Protein AF-A0A1I4ZUF9-F1 (afdb_monomer_lite)

InterPro domains:
  IPR001387 Cro/C1-type, helix-turn-helix domain [PF01381] (24-62)
  IPR001387 Cro/C1-type, helix-turn-helix domain [PS50943] (24-64)
  IPR001387 Cro/C1-type, helix-turn-helix domain [cd00093] (8-62)
  IPR010982 Lambda repressor-like, DNA-binding domain superfamily [G3DSA:1.10.260.40] (1-65)
  IPR010982 Lambda repressor-like, DNA-binding domain superfamily [SSF47413] (8-63)

Secondary structure (DSSP, 8-state):
-PPPPP-B-HHHHHHHTT--HHHHHHHHT--HHHHHHHHTTSS---HHHHHHHHHHHT--GGGGBSSSSS-----HHHHHHHHHHHHHHHHHHHHH----STTHHHHHHHHHHHHHHHHHHHHHHHHHHHTT--TTS-TTT---HHHHHHH-EESSSSEEETTEEES-TTSTT-EESTTS-HHHHIIIIITTSGGGTT-BTTSSB---HHHHHHHHT--GGGGG--TT-SSPPP---HHHHHHHHHHHHHHHHHH-

Radius of gyration: 23.4 Å; chains: 1; bounding box: 65×54×51 Å

pLDDT: mean 87.19, std 13.1, range [34.38, 98.5]

Structure (mmCIF, N/CA/C/O backbone):
data_AF-A0A1I4ZUF9-F1
#
_entry.id   AF-A0A1I4ZUF9-F1
#
loop_
_atom_site.group_PDB
_atom_site.id
_atom_site.type_symbol
_atom_site.label_atom_id
_atom_site.label_alt_id
_atom_site.label_comp_id
_atom_site.label_asym_id
_atom_site.label_entity_id
_atom_site.label_seq_id
_atom_site.pdbx_PDB_ins_code
_atom_site.Cartn_x
_atom_site.Cartn_y
_atom_site.Cartn_z
_atom_site.occupancy
_atom_site.B_iso_or_equiv
_atom_site.auth_seq_id
_atom_site.auth_comp_id
_atom_site.auth_asym_id
_atom_site.auth_atom_id
_atom_site.pdbx_PDB_model_num
ATOM 1 N N . MET A 1 1 ? 12.084 -32.489 6.393 1.00 35.25 1 MET A N 1
ATOM 2 C CA . MET A 1 1 ? 13.257 -31.661 6.741 1.00 35.25 1 MET A CA 1
ATOM 3 C C . MET A 1 1 ? 13.380 -30.609 5.662 1.00 35.25 1 MET A C 1
ATOM 5 O O . MET A 1 1 ? 13.444 -30.982 4.497 1.00 35.25 1 MET A O 1
ATOM 9 N N . GLU A 1 2 ? 13.295 -29.331 6.021 1.00 34.38 2 GLU A N 1
ATOM 10 C CA . GLU A 1 2 ? 13.527 -28.242 5.069 1.00 34.38 2 GLU A CA 1
ATOM 11 C C . GLU A 1 2 ? 14.983 -28.296 4.590 1.00 34.38 2 GLU A C 1
ATOM 13 O O . GLU A 1 2 ? 15.893 -28.516 5.392 1.00 34.38 2 GLU A O 1
ATOM 18 N N . ALA A 1 3 ? 15.210 -28.142 3.285 1.00 39.31 3 ALA A N 1
ATOM 19 C CA . ALA A 1 3 ? 16.558 -28.009 2.746 1.00 39.31 3 ALA A CA 1
ATOM 20 C C . ALA A 1 3 ? 17.236 -26.772 3.371 1.00 39.31 3 ALA A C 1
ATOM 22 O O . ALA A 1 3 ? 16.558 -25.757 3.562 1.00 39.31 3 ALA A O 1
ATOM 23 N N . PRO A 1 4 ? 18.544 -26.816 3.692 1.00 50.53 4 PRO A N 1
ATOM 24 C CA . PRO A 1 4 ? 19.242 -25.657 4.232 1.00 50.53 4 PRO A CA 1
ATOM 25 C C . PRO A 1 4 ? 19.076 -24.475 3.272 1.00 50.53 4 PRO A C 1
ATOM 27 O O . PRO A 1 4 ? 19.467 -24.544 2.105 1.00 50.53 4 PRO A O 1
ATOM 30 N N . LYS A 1 5 ? 18.450 -23.395 3.755 1.00 59.25 5 LYS A N 1
ATOM 31 C CA . LYS A 1 5 ? 18.304 -22.153 2.992 1.00 59.25 5 LYS A CA 1
ATOM 32 C C . LYS A 1 5 ? 19.697 -21.619 2.691 1.00 59.25 5 LYS A C 1
ATOM 34 O O . LYS A 1 5 ? 20.440 -21.274 3.605 1.00 59.25 5 LYS A O 1
ATOM 39 N N . ASN A 1 6 ? 20.047 -21.538 1.411 1.00 68.25 6 ASN A N 1
ATOM 40 C CA . ASN A 1 6 ? 21.251 -20.834 0.999 1.00 68.25 6 ASN A CA 1
ATOM 41 C C . ASN A 1 6 ? 21.114 -19.356 1.403 1.00 68.25 6 ASN A C 1
ATOM 43 O O . ASN A 1 6 ? 20.170 -18.688 0.986 1.00 68.25 6 ASN A O 1
ATOM 47 N N . LEU A 1 7 ? 22.031 -18.854 2.233 1.00 69.19 7 LEU A N 1
ATOM 48 C CA . LEU A 1 7 ? 21.973 -17.501 2.797 1.00 69.19 7 LEU A CA 1
ATOM 49 C C . LEU A 1 7 ? 22.750 -16.479 1.964 1.00 69.19 7 LEU A C 1
ATOM 51 O O . LEU A 1 7 ? 22.329 -15.328 1.895 1.00 69.19 7 LEU A O 1
ATOM 55 N N . ASN A 1 8 ? 23.834 -16.881 1.296 1.00 76.12 8 ASN A N 1
ATOM 56 C CA . ASN A 1 8 ? 24.693 -16.032 0.472 1.00 76.12 8 ASN A CA 1
ATOM 57 C C . ASN A 1 8 ? 24.987 -16.649 -0.914 1.00 76.12 8 ASN A C 1
ATOM 59 O O . ASN A 1 8 ? 25.113 -17.867 -1.050 1.00 76.12 8 ASN A O 1
ATOM 63 N N . ARG A 1 9 ? 25.138 -15.802 -1.940 1.00 82.94 9 ARG A N 1
ATOM 64 C CA . ARG A 1 9 ? 25.541 -16.133 -3.321 1.00 82.94 9 ARG A CA 1
ATOM 65 C C . ARG A 1 9 ? 27.017 -15.838 -3.602 1.00 82.94 9 ARG A C 1
ATOM 67 O O . ARG A 1 9 ? 27.366 -15.563 -4.747 1.00 82.94 9 ARG A O 1
ATOM 74 N N . LEU A 1 10 ? 27.901 -15.916 -2.602 1.00 89.38 10 LEU A N 1
ATOM 75 C CA . LEU A 1 10 ? 29.321 -15.566 -2.762 1.00 89.38 10 LEU A CA 1
ATOM 76 C C . LEU A 1 10 ? 29.981 -16.293 -3.946 1.00 89.38 10 LEU A C 1
ATOM 78 O O . LEU A 1 10 ? 30.745 -15.692 -4.694 1.00 89.38 10 LEU A O 1
ATOM 82 N N . LYS A 1 11 ? 29.630 -17.565 -4.165 1.00 88.81 11 LYS A N 1
ATOM 83 C CA . LYS A 1 11 ? 30.138 -18.351 -5.298 1.00 88.81 11 LYS A CA 1
ATOM 84 C C . LYS A 1 11 ? 29.760 -17.752 -6.658 1.00 88.81 11 LYS A C 1
ATOM 86 O O . LYS A 1 11 ? 30.595 -17.734 -7.555 1.00 88.81 11 LYS A O 1
ATOM 91 N N . ALA A 1 12 ? 28.522 -17.281 -6.809 1.00 83.69 12 ALA A N 1
ATOM 92 C CA . ALA A 1 12 ? 28.063 -16.645 -8.042 1.00 83.69 12 ALA A CA 1
ATOM 93 C C . ALA A 1 12 ? 28.718 -15.270 -8.220 1.00 83.69 12 ALA A C 1
ATOM 95 O O . ALA A 1 12 ? 29.241 -14.985 -9.285 1.00 83.69 12 ALA A O 1
ATOM 96 N N . VAL A 1 13 ? 28.803 -14.476 -7.147 1.00 84.69 13 VAL A N 1
ATOM 97 C CA . VAL A 1 13 ? 29.447 -13.150 -7.166 1.00 84.69 13 VAL A CA 1
ATOM 98 C C . VAL A 1 13 ? 30.920 -13.240 -7.565 1.00 84.69 13 VAL A C 1
ATOM 100 O O . VAL A 1 13 ? 31.404 -12.414 -8.332 1.00 84.69 13 VAL A O 1
ATOM 103 N N . LEU A 1 14 ? 31.636 -14.253 -7.072 1.00 89.00 14 LEU A N 1
ATOM 104 C CA . LEU A 1 14 ? 33.014 -14.508 -7.483 1.00 89.00 14 LEU A CA 1
ATOM 105 C C . LEU A 1 14 ? 33.103 -14.861 -8.969 1.00 89.00 14 LEU A C 1
ATOM 107 O O . LEU A 1 14 ? 33.969 -14.329 -9.656 1.00 89.00 14 LEU A O 1
ATOM 111 N N . ALA A 1 15 ? 32.197 -15.701 -9.473 1.00 86.00 15 ALA A N 1
ATOM 112 C CA . ALA A 1 15 ? 32.151 -16.044 -10.891 1.00 86.00 15 ALA A CA 1
ATOM 113 C C . ALA A 1 15 ? 31.853 -14.816 -11.771 1.00 86.00 15 ALA A C 1
ATOM 115 O O . ALA A 1 15 ? 32.570 -14.590 -12.744 1.00 86.00 15 ALA A O 1
ATOM 116 N N . ASP A 1 16 ? 30.876 -13.988 -11.388 1.00 81.81 16 ASP A N 1
ATOM 117 C CA . ASP A 1 16 ? 30.515 -12.749 -12.091 1.00 81.81 16 ASP A CA 1
ATOM 118 C C . ASP A 1 16 ? 31.685 -11.754 -12.115 1.00 81.81 16 ASP A C 1
ATOM 120 O O . ASP A 1 16 ? 31.964 -11.121 -13.132 1.00 81.81 16 ASP A O 1
ATOM 124 N N . ALA A 1 17 ? 32.430 -11.661 -11.009 1.00 84.00 17 ALA A N 1
ATOM 125 C CA . ALA A 1 17 ? 33.641 -10.849 -10.905 1.00 84.00 17 ALA A CA 1
ATOM 126 C C . ALA A 1 17 ? 34.879 -11.496 -11.561 1.00 84.00 17 ALA A C 1
ATOM 128 O O . ALA A 1 17 ? 35.972 -10.926 -11.500 1.00 84.00 17 ALA A O 1
ATOM 129 N N . SER A 1 18 ? 34.735 -12.683 -12.166 1.00 89.88 18 SER A N 1
ATOM 130 C CA . SER A 1 18 ? 35.833 -13.483 -12.730 1.00 89.88 18 SER A CA 1
ATOM 131 C C . SER A 1 18 ? 36.971 -13.756 -11.731 1.00 89.88 18 SER A C 1
ATOM 133 O O . SER A 1 18 ? 38.144 -13.799 -12.097 1.00 89.88 18 SER A O 1
ATOM 135 N N . GLN A 1 19 ? 36.624 -13.942 -10.456 1.00 93.94 19 GLN A N 1
ATOM 136 C CA . GLN A 1 19 ? 37.542 -14.247 -9.360 1.00 93.94 19 GLN A CA 1
ATOM 137 C C . GLN A 1 19 ? 37.362 -15.676 -8.843 1.00 93.94 19 GLN A C 1
ATOM 139 O O . GLN A 1 19 ? 36.318 -16.308 -8.992 1.00 93.94 19 GLN A O 1
ATOM 144 N N . THR A 1 20 ? 38.401 -16.203 -8.194 1.00 94.56 20 THR A N 1
ATOM 145 C CA . THR A 1 20 ? 38.393 -17.562 -7.630 1.00 94.56 20 THR A CA 1
ATOM 146 C C . THR A 1 20 ? 38.276 -17.545 -6.106 1.00 94.56 20 THR A C 1
ATOM 148 O O . THR A 1 20 ? 38.657 -16.577 -5.448 1.00 94.56 20 THR A O 1
ATOM 151 N N . ASN A 1 21 ? 37.828 -18.657 -5.510 1.00 94.38 21 ASN A N 1
ATOM 152 C CA . ASN A 1 21 ? 37.852 -18.827 -4.049 1.00 94.38 21 ASN A CA 1
ATOM 153 C C . ASN A 1 21 ? 39.268 -18.645 -3.476 1.00 94.38 21 ASN A C 1
ATOM 155 O O . ASN A 1 21 ? 39.425 -18.101 -2.387 1.00 94.38 21 ASN A O 1
ATOM 159 N N . LYS A 1 22 ? 40.292 -19.099 -4.215 1.00 94.12 22 LYS A N 1
ATOM 160 C CA . LYS A 1 22 ? 41.701 -18.967 -3.829 1.00 94.12 22 LYS A CA 1
ATOM 161 C C . LYS A 1 22 ? 42.127 -17.501 -3.807 1.00 94.12 22 LYS A C 1
ATOM 163 O O . LYS A 1 22 ? 42.689 -17.057 -2.814 1.00 94.12 22 LYS A O 1
ATOM 168 N N . TRP A 1 23 ? 41.782 -16.752 -4.853 1.00 96.69 23 TRP A N 1
ATOM 169 C CA . TRP A 1 23 ? 42.046 -15.316 -4.919 1.00 96.69 23 TRP A CA 1
ATOM 170 C C . TRP A 1 23 ? 41.424 -14.585 -3.728 1.00 96.69 23 TRP A C 1
ATOM 172 O O . TRP A 1 23 ? 42.097 -13.815 -3.050 1.00 96.69 23 TRP A O 1
ATOM 182 N N . LEU A 1 24 ? 40.159 -14.877 -3.411 1.00 95.81 24 LEU A N 1
ATOM 183 C CA . LEU A 1 24 ? 39.495 -14.208 -2.296 1.00 95.81 24 LEU A CA 1
ATOM 184 C C . LEU A 1 24 ? 40.132 -14.564 -0.944 1.00 95.81 24 LEU A C 1
ATOM 186 O O . LEU A 1 24 ? 40.275 -13.700 -0.082 1.00 95.81 24 LEU A O 1
ATOM 190 N N . ALA A 1 25 ? 40.535 -15.823 -0.767 1.00 96.56 25 ALA A N 1
ATOM 191 C CA . ALA A 1 25 ? 41.237 -16.278 0.429 1.00 96.56 25 ALA A CA 1
ATOM 192 C C . ALA A 1 25 ? 42.554 -15.508 0.634 1.00 96.56 25 ALA A C 1
ATOM 194 O O . ALA A 1 25 ? 42.819 -15.028 1.738 1.00 96.56 25 ALA A O 1
ATOM 195 N N . GLU A 1 26 ? 43.318 -15.308 -0.444 1.00 96.12 26 GLU A N 1
ATOM 196 C CA . GLU A 1 26 ? 44.554 -14.519 -0.446 1.00 96.12 26 GLU A CA 1
ATOM 197 C C . GLU A 1 26 ? 44.296 -13.049 -0.079 1.00 96.12 26 GLU A C 1
ATOM 199 O O . GLU A 1 26 ? 44.971 -12.516 0.799 1.00 96.12 26 GLU A O 1
ATOM 204 N N . GLN A 1 27 ? 43.281 -12.406 -0.671 1.00 96.31 27 GLN A N 1
ATOM 205 C CA . GLN A 1 27 ? 42.965 -10.996 -0.387 1.00 96.31 27 GLN A CA 1
ATOM 206 C C . GLN A 1 27 ? 42.505 -10.742 1.057 1.00 96.31 27 GLN A C 1
ATOM 208 O O . GLN A 1 27 ? 42.693 -9.648 1.591 1.00 96.31 27 GLN A O 1
ATOM 213 N N . LEU A 1 28 ? 41.877 -11.735 1.689 1.00 94.88 28 LEU A N 1
ATOM 214 C CA . LEU A 1 28 ? 41.359 -11.626 3.055 1.00 94.88 28 LEU A CA 1
ATOM 215 C C . LEU A 1 28 ? 42.332 -12.146 4.121 1.00 94.88 28 LEU A C 1
ATOM 217 O O . LEU A 1 28 ? 42.026 -12.040 5.311 1.00 94.88 28 LEU A O 1
ATOM 221 N N . GLY A 1 29 ? 43.452 -12.760 3.723 1.00 94.88 29 GLY A N 1
ATOM 222 C CA . GLY A 1 29 ? 44.336 -13.475 4.647 1.00 94.88 29 GLY A CA 1
ATOM 223 C C . GLY A 1 29 ? 43.617 -14.622 5.371 1.00 94.88 29 GLY A C 1
ATOM 224 O O . GLY A 1 29 ? 43.786 -14.805 6.577 1.00 94.88 29 GLY A O 1
ATOM 225 N N . LYS A 1 30 ? 42.750 -15.354 4.660 1.00 93.75 30 LYS A N 1
ATOM 226 C CA . LYS A 1 30 ? 41.955 -16.472 5.195 1.00 93.75 30 LYS A CA 1
ATOM 227 C C . LYS A 1 30 ? 42.334 -17.779 4.513 1.00 93.75 30 LYS A C 1
ATOM 229 O O . LYS A 1 30 ? 42.854 -17.793 3.406 1.00 93.75 30 LYS A O 1
ATOM 234 N N . ASP A 1 31 ? 42.025 -18.894 5.166 1.00 94.06 31 ASP A N 1
ATOM 235 C CA . ASP A 1 31 ? 42.230 -20.210 4.572 1.00 94.06 31 ASP A CA 1
ATOM 236 C C . ASP A 1 31 ? 41.199 -20.497 3.462 1.00 94.06 31 ASP A C 1
ATOM 238 O O . ASP A 1 31 ? 40.016 -20.155 3.583 1.00 94.06 31 ASP A O 1
ATOM 242 N N . SER A 1 32 ? 41.633 -21.171 2.395 1.00 91.19 32 SER A N 1
ATOM 243 C CA . SER A 1 32 ? 40.784 -21.531 1.249 1.00 91.19 32 SER A CA 1
ATOM 244 C C . SER A 1 32 ? 39.550 -22.366 1.631 1.00 91.19 32 SER A C 1
ATOM 246 O O . SER A 1 32 ? 38.481 -22.202 1.033 1.00 91.19 32 SER A O 1
ATOM 248 N N . VAL A 1 33 ? 39.649 -23.201 2.672 1.00 93.38 33 VAL A N 1
ATOM 249 C CA . VAL A 1 33 ? 38.537 -23.983 3.230 1.00 93.38 33 VAL A CA 1
ATOM 250 C C . VAL A 1 33 ? 37.496 -23.064 3.864 1.00 93.38 33 VAL A C 1
ATOM 252 O O . VAL A 1 33 ? 36.301 -23.340 3.771 1.00 93.38 33 VAL A O 1
ATOM 255 N N . THR A 1 34 ? 37.917 -21.948 4.463 1.00 93.62 34 THR A N 1
ATOM 256 C CA . THR A 1 34 ? 37.004 -20.960 5.062 1.00 93.62 34 THR A CA 1
ATOM 257 C C . THR A 1 34 ? 36.145 -20.307 3.982 1.00 93.62 34 THR A C 1
ATOM 259 O O . THR A 1 34 ? 34.920 -20.303 4.088 1.00 93.62 34 THR A O 1
ATOM 262 N N . VAL A 1 35 ? 36.770 -19.852 2.891 1.00 94.06 35 VAL A N 1
ATOM 263 C CA . VAL A 1 35 ? 36.051 -19.282 1.739 1.00 94.06 35 VAL A CA 1
ATOM 264 C C . VAL A 1 35 ? 35.160 -20.329 1.065 1.00 94.06 35 VAL A C 1
ATOM 266 O O . VAL A 1 35 ? 34.024 -20.034 0.699 1.00 94.06 35 VAL A O 1
ATOM 269 N N . SER A 1 36 ? 35.619 -21.579 0.960 1.00 93.81 36 SER A N 1
ATOM 270 C CA . SER A 1 36 ? 34.809 -22.685 0.431 1.00 93.81 36 SER A CA 1
ATOM 271 C C . SER A 1 36 ? 33.551 -22.945 1.272 1.00 93.81 36 SER A C 1
ATOM 273 O O . SER A 1 36 ? 32.455 -23.114 0.727 1.00 93.81 36 SER A O 1
ATOM 275 N N . LYS A 1 37 ? 33.669 -22.906 2.607 1.00 93.19 37 LYS A N 1
ATOM 276 C CA . LYS A 1 37 ? 32.526 -23.018 3.529 1.00 93.19 37 LYS A CA 1
ATOM 277 C C . LYS A 1 37 ? 31.540 -21.860 3.373 1.00 93.19 37 LYS A C 1
ATOM 279 O O . LYS A 1 37 ? 30.338 -22.105 3.422 1.00 93.19 37 LYS A O 1
ATOM 284 N N . TRP A 1 38 ? 32.017 -20.642 3.109 1.00 93.50 38 TRP A N 1
ATOM 285 C CA . TRP A 1 38 ? 31.147 -19.504 2.791 1.00 93.50 38 TRP A CA 1
ATOM 286 C C . TRP A 1 38 ? 30.410 -19.694 1.465 1.00 93.50 38 TRP A C 1
ATOM 288 O O . TRP A 1 38 ? 29.189 -19.560 1.426 1.00 93.50 38 TRP A O 1
ATOM 298 N N . CYS A 1 39 ? 31.120 -20.095 0.406 1.00 90.06 39 CYS A N 1
ATOM 299 C CA . CYS A 1 39 ? 30.547 -20.368 -0.918 1.00 90.06 39 CYS A CA 1
ATOM 300 C C . CYS A 1 39 ? 29.529 -21.520 -0.923 1.00 90.06 39 CYS A C 1
ATOM 302 O O . CYS A 1 39 ? 28.664 -21.570 -1.796 1.00 90.06 39 CYS A O 1
ATOM 304 N N . THR A 1 40 ? 29.640 -22.451 0.027 1.00 89.50 40 THR A N 1
ATOM 305 C CA . THR A 1 40 ? 28.705 -23.574 0.227 1.00 89.50 40 THR A CA 1
ATOM 306 C C . THR A 1 40 ? 27.666 -23.304 1.315 1.00 89.50 40 THR A C 1
ATOM 308 O O . THR A 1 40 ? 26.907 -24.203 1.655 1.00 89.50 40 THR A O 1
ATOM 311 N N . ASN A 1 41 ? 27.619 -22.083 1.865 1.00 85.62 41 ASN A N 1
ATOM 312 C CA . ASN A 1 41 ? 26.722 -21.682 2.955 1.00 85.62 41 ASN A CA 1
ATOM 313 C C . A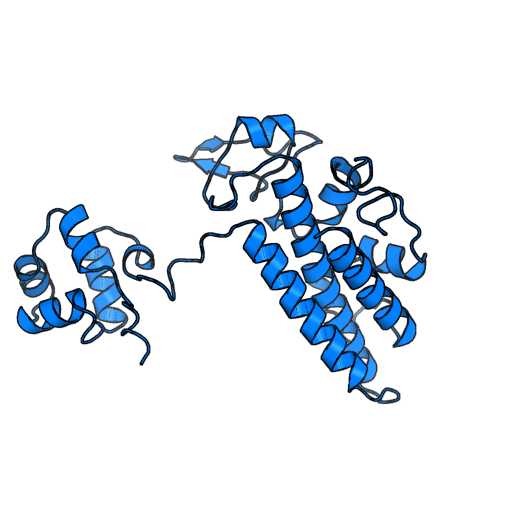SN A 1 41 ? 26.855 -22.487 4.261 1.00 85.62 41 ASN A C 1
ATOM 315 O O . ASN A 1 41 ? 26.030 -22.332 5.159 1.00 85.62 41 ASN A O 1
ATOM 319 N N . THR A 1 42 ? 27.914 -23.289 4.408 1.00 88.88 42 THR A N 1
ATOM 320 C CA . THR A 1 42 ? 28.197 -24.074 5.622 1.00 88.88 42 THR A CA 1
ATOM 321 C C . THR A 1 42 ? 28.461 -23.164 6.825 1.00 88.88 42 THR A C 1
ATOM 323 O O . THR A 1 42 ? 28.065 -23.466 7.947 1.00 88.88 42 THR A O 1
ATOM 326 N N . THR A 1 43 ? 29.132 -22.036 6.595 1.00 89.12 43 THR A N 1
ATOM 327 C CA . THR A 1 43 ? 29.321 -20.954 7.568 1.00 89.12 43 THR A CA 1
ATOM 328 C C . THR A 1 43 ? 29.135 -19.617 6.863 1.00 89.12 43 THR A C 1
ATOM 330 O O . THR A 1 43 ? 29.165 -19.554 5.634 1.00 89.12 43 THR A O 1
ATOM 333 N N . GLN A 1 44 ? 28.945 -18.541 7.625 1.00 87.19 44 GLN A N 1
ATOM 334 C CA . GLN A 1 44 ? 28.819 -17.192 7.076 1.00 87.19 44 GLN A CA 1
ATOM 335 C C . GLN A 1 44 ? 30.035 -16.341 7.471 1.00 87.19 44 GLN A C 1
ATOM 337 O O . GLN A 1 44 ? 30.553 -16.510 8.579 1.00 87.19 44 GLN A O 1
ATOM 342 N N . PRO A 1 45 ? 30.526 -15.463 6.580 1.00 90.19 45 PRO A N 1
ATOM 343 C CA . PRO A 1 45 ? 31.469 -14.419 6.966 1.00 90.19 45 PRO A CA 1
ATOM 344 C C . PRO A 1 45 ? 30.794 -13.429 7.928 1.00 90.19 45 PRO A C 1
ATOM 346 O O . PRO A 1 45 ? 29.590 -13.186 7.837 1.00 90.19 45 PRO A O 1
ATOM 349 N N . ASP A 1 46 ? 31.565 -12.855 8.851 1.00 88.69 46 ASP A N 1
ATOM 350 C CA . ASP A 1 46 ? 31.077 -11.768 9.703 1.00 88.69 46 ASP A CA 1
ATOM 351 C C . ASP A 1 46 ? 30.874 -10.467 8.904 1.00 88.69 46 ASP A C 1
ATOM 353 O O . ASP A 1 46 ? 31.304 -10.334 7.754 1.00 88.69 46 ASP A O 1
ATOM 357 N N . LEU A 1 47 ? 30.204 -9.490 9.521 1.00 81.88 47 LEU A N 1
ATOM 358 C CA . LEU A 1 47 ? 29.831 -8.236 8.865 1.00 81.88 47 LEU A CA 1
ATOM 359 C C . LEU A 1 47 ? 31.045 -7.443 8.351 1.00 81.88 47 LEU A C 1
ATOM 361 O O . LEU A 1 47 ? 30.992 -6.870 7.264 1.00 81.88 47 LEU A O 1
ATOM 365 N N . HIS A 1 48 ? 32.145 -7.434 9.104 1.00 87.50 48 HIS A N 1
ATOM 366 C CA . HIS A 1 48 ? 33.371 -6.741 8.708 1.00 87.50 48 HIS A CA 1
ATOM 367 C C . HIS A 1 48 ? 34.012 -7.408 7.484 1.00 87.50 48 HIS A C 1
ATOM 369 O O . HIS A 1 48 ? 34.414 -6.748 6.525 1.00 87.50 48 HIS A O 1
ATOM 375 N N . THR A 1 49 ? 34.056 -8.738 7.483 1.00 91.62 49 THR A N 1
ATOM 376 C CA . THR A 1 49 ? 34.561 -9.536 6.368 1.00 91.62 49 THR A CA 1
ATOM 377 C C . THR A 1 49 ? 33.694 -9.337 5.129 1.00 91.62 49 THR A C 1
ATOM 379 O O . THR A 1 49 ? 34.227 -9.147 4.042 1.00 91.62 49 THR A O 1
ATOM 382 N N . LEU A 1 50 ? 32.371 -9.298 5.276 1.00 87.50 50 LEU A N 1
ATOM 383 C CA . LEU A 1 50 ? 31.447 -9.006 4.177 1.00 87.50 50 LEU A CA 1
ATOM 384 C C . LEU A 1 50 ? 31.692 -7.637 3.544 1.00 87.50 50 LEU A C 1
ATOM 386 O O . LEU A 1 50 ? 31.754 -7.543 2.317 1.00 87.50 50 LEU A O 1
ATOM 390 N N . ALA A 1 51 ? 31.870 -6.594 4.361 1.00 82.81 51 ALA A N 1
ATOM 391 C CA . ALA A 1 51 ? 32.203 -5.257 3.869 1.00 82.81 51 ALA A CA 1
ATOM 392 C C . ALA A 1 51 ? 33.509 -5.283 3.065 1.00 82.81 51 ALA A C 1
ATOM 394 O O . ALA A 1 51 ? 33.571 -4.767 1.950 1.00 82.81 51 ALA A O 1
ATOM 395 N N . ARG A 1 52 ? 34.518 -6.000 3.568 1.00 91.31 52 ARG A N 1
ATOM 396 C CA . ARG A 1 52 ? 35.791 -6.147 2.864 1.00 91.31 52 ARG A CA 1
ATOM 397 C C . ARG A 1 52 ? 35.662 -6.896 1.538 1.00 91.31 52 ARG A C 1
ATOM 399 O O . ARG A 1 52 ? 36.279 -6.499 0.554 1.00 91.31 52 ARG A O 1
ATOM 406 N N . ILE A 1 53 ? 34.864 -7.962 1.481 1.00 90.62 53 ILE A N 1
ATOM 407 C CA . ILE A 1 53 ? 34.623 -8.699 0.230 1.00 90.62 53 ILE A CA 1
ATOM 408 C C . ILE A 1 53 ? 33.895 -7.792 -0.781 1.00 90.62 53 ILE A C 1
ATOM 410 O O . ILE A 1 53 ? 34.262 -7.762 -1.955 1.00 90.62 53 ILE A O 1
ATOM 414 N N . SER A 1 54 ? 32.918 -6.997 -0.327 1.00 84.94 54 SER A N 1
ATOM 415 C CA . SER A 1 54 ? 32.207 -5.996 -1.140 1.00 84.94 54 SER A CA 1
ATOM 416 C C . SER A 1 54 ? 33.146 -4.963 -1.765 1.00 84.94 54 SER A C 1
ATOM 418 O O . SER A 1 54 ? 33.059 -4.732 -2.973 1.00 84.94 54 SER A O 1
ATOM 420 N N . GLU A 1 55 ? 34.089 -4.423 -0.992 1.00 87.06 55 GLU A N 1
ATOM 421 C CA . GLU A 1 55 ? 35.136 -3.528 -1.501 1.00 87.06 55 GLU A CA 1
ATOM 422 C C . GLU A 1 55 ? 36.022 -4.212 -2.550 1.00 87.06 55 GLU A C 1
ATOM 424 O O . GLU A 1 55 ? 36.250 -3.661 -3.629 1.00 87.06 55 GLU A O 1
ATOM 429 N N . LEU A 1 56 ? 36.500 -5.424 -2.251 1.00 90.94 56 LEU A N 1
ATOM 430 C CA . LEU A 1 56 ? 37.425 -6.172 -3.108 1.00 90.94 56 LEU A CA 1
ATOM 431 C C . LEU A 1 56 ? 36.806 -6.540 -4.461 1.00 90.94 56 LEU A C 1
ATOM 433 O O . LEU A 1 56 ? 37.472 -6.433 -5.490 1.00 90.94 56 LEU A O 1
ATOM 437 N N . LEU A 1 57 ? 35.540 -6.961 -4.464 1.00 85.88 57 LEU A N 1
ATOM 438 C CA . LEU A 1 57 ? 34.822 -7.340 -5.684 1.00 85.88 57 LEU A CA 1
ATOM 439 C C . LEU A 1 57 ? 34.106 -6.156 -6.350 1.00 85.88 57 LEU A C 1
ATOM 441 O O . LEU A 1 57 ? 33.541 -6.328 -7.425 1.00 85.88 57 LEU A O 1
ATOM 445 N N . LYS A 1 58 ? 34.140 -4.957 -5.746 1.00 82.94 58 LYS A N 1
ATOM 446 C CA . LYS A 1 58 ? 33.444 -3.746 -6.224 1.00 82.94 58 LYS A CA 1
ATOM 447 C C . LYS A 1 58 ? 31.952 -3.972 -6.494 1.00 82.94 58 LYS A C 1
ATOM 449 O O . LYS A 1 58 ? 31.382 -3.413 -7.429 1.00 82.94 58 LYS A O 1
ATOM 454 N N . VAL A 1 59 ? 31.313 -4.786 -5.662 1.00 75.62 59 VAL A N 1
ATOM 455 C CA . VAL A 1 59 ? 29.872 -5.058 -5.729 1.00 75.62 59 VAL A CA 1
ATOM 456 C C . VAL A 1 59 ? 29.206 -4.536 -4.467 1.00 75.62 59 VAL A C 1
ATOM 458 O O . VAL A 1 59 ? 29.796 -4.584 -3.391 1.00 75.62 59 VAL A O 1
ATOM 461 N N . ASN A 1 60 ? 27.964 -4.069 -4.571 1.00 72.56 60 ASN A N 1
ATOM 462 C CA . ASN A 1 60 ? 27.186 -3.669 -3.397 1.00 72.56 60 ASN A CA 1
ATOM 463 C C . ASN A 1 60 ? 27.027 -4.872 -2.441 1.00 72.56 60 ASN A C 1
ATOM 465 O O . ASN A 1 60 ? 26.801 -5.982 -2.919 1.00 72.56 60 ASN A O 1
ATOM 469 N N . LEU A 1 61 ? 27.115 -4.660 -1.122 1.00 67.50 61 LEU A N 1
ATOM 470 C CA . LEU A 1 61 ? 26.855 -5.659 -0.070 1.00 67.50 61 LEU A CA 1
ATOM 471 C C . LEU A 1 61 ? 25.549 -6.444 -0.280 1.00 67.50 61 LEU A C 1
ATOM 473 O O . LEU A 1 61 ? 25.497 -7.644 -0.014 1.00 67.50 61 LEU A O 1
ATOM 477 N N . GLU A 1 62 ? 24.515 -5.796 -0.819 1.00 62.94 62 GLU A N 1
ATOM 478 C CA . GLU A 1 62 ? 23.246 -6.446 -1.178 1.00 62.94 62 GLU A CA 1
ATOM 479 C C . GLU A 1 62 ? 23.435 -7.567 -2.208 1.00 62.94 62 GLU A C 1
ATOM 481 O O . GLU A 1 62 ? 22.689 -8.540 -2.227 1.00 62.94 62 GLU A O 1
ATOM 486 N N . SER A 1 63 ? 24.485 -7.487 -3.024 1.00 63.06 63 SER A N 1
ATOM 487 C CA . SER A 1 63 ? 24.821 -8.488 -4.029 1.00 63.06 63 SER A CA 1
ATOM 488 C C . SER A 1 63 ? 25.326 -9.802 -3.432 1.00 63.06 63 SER A C 1
ATOM 490 O O . SER A 1 63 ? 25.545 -10.723 -4.206 1.00 63.06 63 SER A O 1
ATOM 492 N N . TYR A 1 64 ? 25.543 -9.928 -2.118 1.00 64.62 64 TYR A N 1
ATOM 493 C CA . TYR A 1 64 ? 26.063 -11.163 -1.510 1.00 64.62 64 TYR A CA 1
ATOM 494 C C . TYR A 1 64 ? 25.002 -12.115 -0.994 1.00 64.62 64 TYR A C 1
ATOM 496 O O . TYR A 1 64 ? 25.291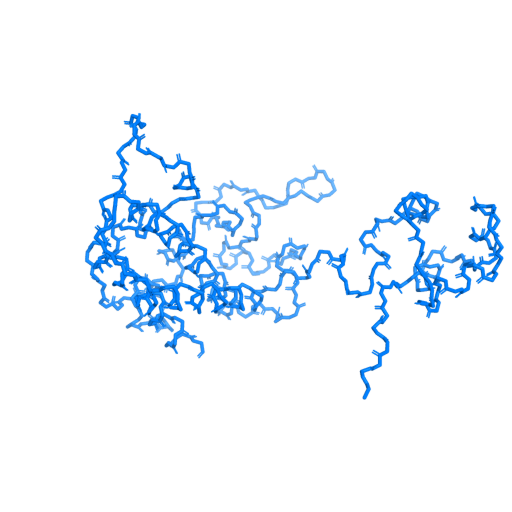 -13.299 -0.872 1.00 64.62 64 TYR A O 1
ATOM 504 N N . TRP A 1 65 ? 23.803 -11.654 -0.670 1.00 60.97 65 TRP A N 1
ATOM 505 C CA . TRP A 1 65 ? 22.828 -12.472 0.051 1.00 60.97 65 TRP A CA 1
ATOM 506 C C . TRP A 1 65 ? 21.925 -13.235 -0.926 1.00 60.97 65 TRP A C 1
ATOM 508 O O . TRP A 1 65 ? 21.639 -12.733 -2.004 1.00 60.97 65 TRP A O 1
ATOM 518 N N . LEU A 1 66 ? 21.516 -14.467 -0.601 1.00 55.75 66 LEU A N 1
ATOM 519 C CA . LEU A 1 66 ? 20.593 -15.261 -1.426 1.00 55.75 66 LEU A CA 1
ATOM 520 C C . LEU A 1 66 ? 19.134 -14.976 -1.090 1.00 55.75 66 LEU A C 1
ATOM 522 O O . LEU A 1 66 ? 18.355 -14.853 -2.017 1.00 55.75 66 LEU A O 1
ATOM 526 N N . THR A 1 67 ? 18.775 -14.786 0.180 1.00 51.09 67 THR A N 1
ATOM 527 C CA . THR A 1 67 ? 17.415 -14.383 0.595 1.00 51.09 67 THR A CA 1
ATOM 528 C C . THR A 1 67 ? 17.393 -14.118 2.103 1.00 51.09 67 THR A C 1
ATOM 530 O O . THR A 1 67 ? 17.036 -15.001 2.882 1.00 51.09 67 THR A O 1
ATOM 533 N N . ALA A 1 68 ? 17.804 -12.916 2.512 1.00 43.94 68 ALA A N 1
ATOM 534 C CA . ALA A 1 68 ? 17.415 -12.300 3.792 1.00 43.94 68 ALA A CA 1
ATOM 535 C C . ALA A 1 68 ? 17.727 -10.791 3.832 1.00 43.94 68 ALA A C 1
ATOM 537 O O . ALA A 1 68 ? 17.046 -10.059 4.539 1.00 43.94 68 ALA A O 1
ATOM 538 N N . THR A 1 69 ? 18.696 -10.315 3.036 1.00 41.47 69 THR A N 1
ATOM 539 C CA . THR A 1 69 ? 18.989 -8.873 2.910 1.00 41.47 69 THR A CA 1
ATOM 540 C C . THR A 1 69 ? 19.572 -8.505 1.535 1.00 41.47 69 THR A C 1
ATOM 542 O O . THR A 1 69 ? 20.514 -7.729 1.418 1.00 41.47 69 THR A O 1
ATOM 545 N N . ILE A 1 70 ? 19.010 -9.069 0.462 1.00 44.75 70 ILE A N 1
ATOM 546 C CA . ILE A 1 70 ? 18.797 -8.272 -0.755 1.00 44.75 70 ILE A CA 1
ATOM 547 C C . ILE A 1 70 ? 17.550 -7.469 -0.410 1.00 44.75 70 ILE A C 1
ATOM 549 O O . ILE A 1 70 ? 16.581 -8.085 0.031 1.00 44.75 70 ILE A O 1
ATOM 553 N N . GLY A 1 71 ? 17.564 -6.138 -0.532 1.00 48.75 71 GLY A N 1
ATOM 554 C CA . GLY A 1 71 ? 16.325 -5.368 -0.411 1.00 48.75 71 GLY A CA 1
ATOM 555 C C . GLY A 1 71 ? 15.280 -6.047 -1.286 1.00 48.75 71 GLY A C 1
ATOM 556 O O . GLY A 1 71 ? 15.526 -6.150 -2.491 1.00 48.75 71 GLY A O 1
ATOM 557 N N . ASN A 1 72 ? 14.239 -6.613 -0.657 1.00 56.50 72 ASN A N 1
ATOM 558 C CA . ASN A 1 72 ? 13.203 -7.381 -1.340 1.00 56.50 72 ASN A CA 1
ATOM 559 C C . ASN A 1 72 ? 12.873 -6.662 -2.644 1.00 56.50 72 ASN A C 1
ATOM 561 O O . ASN A 1 72 ? 12.713 -5.436 -2.628 1.00 56.50 72 ASN A O 1
ATOM 565 N N . ILE A 1 73 ? 12.882 -7.402 -3.760 1.00 68.62 73 ILE A N 1
ATOM 566 C CA . ILE A 1 73 ? 12.345 -6.888 -5.019 1.00 68.62 73 ILE A CA 1
ATOM 567 C C . ILE A 1 73 ? 10.974 -6.361 -4.657 1.00 68.62 73 ILE A C 1
ATOM 569 O O . ILE A 1 73 ? 10.092 -7.144 -4.322 1.00 68.62 73 ILE A O 1
ATOM 573 N N . MET A 1 74 ? 10.834 -5.044 -4.679 1.00 83.88 74 MET A N 1
ATOM 574 C CA . MET A 1 74 ? 9.619 -4.420 -4.211 1.00 83.88 74 MET A CA 1
ATOM 575 C C . MET A 1 74 ? 8.605 -4.576 -5.332 1.00 83.88 74 MET A C 1
ATOM 577 O O . MET A 1 74 ? 8.591 -3.788 -6.275 1.00 83.88 74 MET A O 1
ATOM 581 N N . THR A 1 75 ? 7.834 -5.656 -5.294 1.00 91.75 75 THR A N 1
ATOM 582 C CA . THR A 1 75 ? 6.748 -5.883 -6.252 1.00 91.75 75 THR A CA 1
ATOM 583 C C . THR A 1 75 ? 5.480 -5.217 -5.739 1.00 91.75 75 THR A C 1
ATOM 585 O O . THR A 1 75 ? 5.314 -4.984 -4.540 1.00 91.75 75 THR A O 1
ATOM 588 N N . TYR A 1 76 ? 4.538 -4.933 -6.634 1.00 93.25 76 TYR A N 1
ATOM 589 C CA . TYR A 1 76 ? 3.237 -4.433 -6.198 1.00 93.25 76 TYR A CA 1
ATOM 590 C C . TYR A 1 76 ? 2.431 -5.509 -5.425 1.00 93.25 76 TYR A C 1
ATOM 592 O O . TYR A 1 76 ? 1.599 -5.166 -4.588 1.00 93.25 76 TYR A O 1
ATOM 600 N N . ASP A 1 77 ? 2.712 -6.805 -5.622 1.00 92.50 77 ASP A N 1
ATOM 601 C CA . ASP A 1 77 ? 2.118 -7.909 -4.845 1.00 92.50 77 ASP A CA 1
ATOM 602 C C . ASP A 1 77 ? 2.613 -7.942 -3.386 1.00 92.50 77 ASP A C 1
ATOM 604 O O . ASP A 1 77 ? 1.883 -8.348 -2.471 1.00 92.50 77 ASP A O 1
ATOM 608 N N . GLU A 1 78 ? 3.840 -7.481 -3.127 1.00 91.31 78 GLU A N 1
ATOM 609 C CA . GLU A 1 78 ? 4.342 -7.323 -1.759 1.00 91.31 78 GLU A CA 1
ATOM 610 C C . GLU A 1 78 ? 3.565 -6.248 -0.991 1.00 91.31 78 GLU A C 1
ATOM 612 O O . GLU A 1 78 ? 3.281 -6.435 0.195 1.00 91.31 78 GLU A O 1
ATOM 617 N N . TYR A 1 79 ? 3.143 -5.168 -1.659 1.00 93.75 79 TYR A N 1
ATOM 618 C CA . TYR A 1 79 ? 2.278 -4.146 -1.060 1.00 93.75 79 TYR A CA 1
ATOM 619 C C . TYR A 1 79 ? 0.918 -4.717 -0.655 1.00 93.75 79 TYR A C 1
ATOM 621 O O . TYR A 1 79 ? 0.451 -4.458 0.457 1.00 93.75 79 TYR A O 1
ATOM 629 N N . LEU A 1 80 ? 0.322 -5.565 -1.497 1.00 95.25 80 LEU A N 1
ATOM 630 C CA . LEU A 1 80 ? -0.901 -6.280 -1.140 1.00 95.25 80 LEU A CA 1
ATOM 631 C C . LEU A 1 80 ? -0.694 -7.207 0.062 1.00 95.25 80 LEU A C 1
ATOM 633 O O . LEU A 1 80 ? -1.504 -7.235 0.991 1.00 95.25 80 LEU A O 1
ATOM 637 N N . SER A 1 81 ? 0.400 -7.967 0.055 1.00 93.31 81 SER A N 1
ATOM 638 C CA . SER A 1 81 ? 0.741 -8.883 1.147 1.00 93.31 81 SER A CA 1
ATOM 639 C C . SER A 1 81 ? 0.942 -8.133 2.468 1.00 93.31 81 SER A C 1
ATOM 641 O O . SER A 1 81 ? 0.496 -8.593 3.525 1.00 93.31 81 SER A O 1
ATOM 643 N N . CYS A 1 82 ? 1.562 -6.954 2.406 1.00 93.19 82 CYS A N 1
ATOM 644 C CA . CYS A 1 82 ? 1.738 -6.052 3.537 1.00 93.19 82 CYS A CA 1
ATOM 645 C C . CYS A 1 82 ? 0.390 -5.523 4.051 1.00 93.19 82 CYS A C 1
ATOM 647 O O . CYS A 1 82 ? 0.087 -5.671 5.239 1.00 93.19 82 CYS A O 1
ATOM 649 N N . ALA A 1 83 ? -0.465 -5.013 3.156 1.00 96.94 83 ALA A N 1
ATOM 650 C CA . ALA A 1 83 ? -1.809 -4.544 3.490 1.00 96.94 83 ALA A CA 1
ATOM 651 C C . ALA A 1 83 ? -2.645 -5.648 4.158 1.00 96.94 83 ALA A C 1
ATOM 653 O O . ALA A 1 83 ? -3.226 -5.428 5.221 1.00 96.94 83 ALA A O 1
ATOM 654 N N . LYS A 1 84 ? -2.620 -6.873 3.615 1.00 97.31 84 LYS A N 1
ATOM 655 C CA . LYS A 1 84 ? -3.280 -8.051 4.203 1.00 97.31 84 LYS A CA 1
ATOM 656 C C . LYS A 1 84 ? -2.791 -8.340 5.622 1.00 97.31 84 LYS A C 1
ATOM 658 O O . LYS A 1 84 ? -3.594 -8.624 6.513 1.00 97.31 84 LYS A O 1
ATOM 663 N N . LYS A 1 85 ? -1.473 -8.302 5.838 1.00 96.25 85 LYS A N 1
ATOM 664 C CA . LYS A 1 85 ? -0.863 -8.556 7.150 1.00 96.25 85 LYS A CA 1
ATOM 665 C C . LYS A 1 85 ? -1.290 -7.500 8.169 1.00 96.25 85 LYS A C 1
ATOM 667 O O . LYS A 1 85 ? -1.696 -7.867 9.272 1.00 96.25 85 LYS A O 1
ATOM 672 N N . HIS A 1 86 ? -1.220 -6.223 7.801 1.00 98.06 86 HIS A N 1
ATOM 673 C CA . HIS A 1 86 ? -1.647 -5.119 8.658 1.00 98.06 86 HIS A CA 1
ATOM 674 C C . HIS A 1 86 ? -3.136 -5.197 8.978 1.00 98.06 86 HIS A C 1
ATOM 676 O O . HIS A 1 86 ? -3.501 -5.150 10.148 1.00 98.06 86 HIS A O 1
ATOM 682 N N . LEU A 1 87 ? -3.977 -5.438 7.972 1.00 97.75 87 LEU A N 1
ATOM 683 C CA . LEU A 1 87 ? -5.418 -5.576 8.149 1.00 97.75 87 LEU A CA 1
ATOM 684 C C . LEU A 1 87 ? -5.773 -6.719 9.106 1.00 97.75 87 LEU A C 1
ATOM 686 O O . LEU A 1 87 ? -6.603 -6.545 9.997 1.00 97.75 87 LEU A O 1
ATOM 690 N N . LYS A 1 88 ? -5.106 -7.874 8.973 1.00 97.50 88 LYS A N 1
ATOM 691 C CA . LYS A 1 88 ? -5.259 -8.989 9.919 1.00 97.50 88 LYS A CA 1
ATOM 692 C C . LYS A 1 88 ? -4.874 -8.572 11.342 1.00 97.50 88 LYS A C 1
ATOM 694 O O . LYS A 1 88 ? -5.599 -8.900 12.274 1.00 97.50 88 LYS A O 1
ATOM 699 N N . GLY A 1 89 ? -3.766 -7.847 11.500 1.00 97.44 89 GLY A N 1
ATOM 700 C CA . GLY A 1 89 ? -3.317 -7.327 12.794 1.00 97.44 89 GLY A CA 1
ATOM 701 C C . GLY A 1 89 ? -4.323 -6.365 13.428 1.00 97.44 89 GLY A C 1
ATOM 702 O O . GLY A 1 89 ? -4.697 -6.561 14.581 1.00 97.44 89 GLY A O 1
ATOM 703 N N . CYS A 1 90 ? -4.813 -5.385 12.663 1.00 98.06 90 CYS A N 1
ATOM 704 C CA . CYS A 1 90 ? -5.838 -4.441 13.110 1.00 98.06 90 CYS A CA 1
ATOM 705 C C . CYS A 1 90 ? -7.103 -5.167 13.571 1.00 98.06 90 CYS A C 1
ATOM 707 O O . CYS A 1 90 ? -7.578 -4.912 14.673 1.00 98.06 90 CYS A O 1
ATOM 709 N N . LYS A 1 91 ? -7.609 -6.117 12.775 1.00 96.75 91 LYS A N 1
ATOM 710 C CA . LYS A 1 91 ? -8.796 -6.906 13.132 1.00 96.75 91 LYS A CA 1
ATOM 711 C C . LYS A 1 91 ? -8.598 -7.710 14.408 1.00 96.75 91 LYS A C 1
ATOM 713 O O . LYS A 1 91 ? -9.391 -7.586 15.327 1.00 96.75 91 LYS A O 1
ATOM 718 N N . SER A 1 92 ? -7.498 -8.459 14.514 1.00 96.62 92 SER A N 1
ATOM 719 C CA . SER A 1 92 ? -7.207 -9.231 15.728 1.00 96.62 92 SER A CA 1
ATOM 720 C C . SER A 1 92 ? -7.054 -8.348 16.969 1.00 96.62 92 SER A C 1
ATOM 722 O O . SER A 1 92 ? -7.455 -8.757 18.059 1.00 96.62 92 SER A O 1
ATOM 724 N N . LEU A 1 93 ? -6.499 -7.139 16.823 1.00 96.00 93 LEU A N 1
ATOM 725 C CA . LEU A 1 93 ? -6.462 -6.174 17.917 1.00 96.00 93 LEU A CA 1
ATOM 726 C C . LEU A 1 93 ? -7.882 -5.727 18.285 1.00 96.00 93 LEU A C 1
ATOM 728 O O . LEU A 1 93 ? -8.212 -5.729 19.462 1.00 96.00 93 LEU A O 1
ATOM 732 N N . MET A 1 94 ? -8.733 -5.399 17.310 1.00 93.31 94 MET A N 1
ATOM 733 C CA . MET A 1 94 ? -10.110 -4.939 17.558 1.00 93.31 94 MET A CA 1
ATOM 734 C C . MET A 1 94 ? -11.015 -5.994 18.161 1.00 93.31 94 MET A C 1
ATOM 736 O O . MET A 1 94 ? -11.747 -5.684 19.096 1.00 93.31 94 MET A O 1
ATOM 740 N N . ASP A 1 95 ? -10.882 -7.239 17.727 1.00 92.94 95 ASP A N 1
ATOM 741 C CA . ASP A 1 95 ? -11.654 -8.349 18.277 1.00 92.94 95 ASP A CA 1
ATOM 742 C C . ASP A 1 95 ? -11.299 -8.635 19.749 1.00 92.94 95 ASP A C 1
ATOM 744 O O . ASP A 1 95 ? -12.112 -9.180 20.493 1.00 92.94 95 ASP A O 1
ATOM 748 N N . SER A 1 96 ? -10.081 -8.287 20.183 1.00 94.19 96 SER A N 1
ATOM 749 C CA . SER A 1 96 ? -9.577 -8.578 21.535 1.00 94.19 96 SER A CA 1
ATOM 750 C C . SER A 1 96 ? -9.495 -7.360 22.460 1.00 94.19 96 SER A C 1
ATOM 752 O O . SER A 1 96 ? -9.328 -7.521 23.673 1.00 94.19 96 SER A O 1
ATOM 754 N N . TYR A 1 97 ? -9.605 -6.142 21.927 1.00 95.31 97 TYR A N 1
ATOM 755 C CA . TYR A 1 97 ? -9.423 -4.921 22.700 1.00 95.31 97 TYR A CA 1
ATOM 756 C C . TYR A 1 97 ? -10.697 -4.508 23.441 1.00 95.31 97 TYR A C 1
ATOM 758 O O . TYR A 1 97 ? -11.773 -4.375 22.868 1.00 95.31 97 TYR A O 1
ATOM 766 N N . GLN A 1 98 ? -10.548 -4.227 24.734 1.00 93.94 98 GLN A N 1
ATOM 767 C CA . GLN A 1 98 ? -11.595 -3.640 25.569 1.00 93.94 98 GLN A CA 1
ATOM 768 C C . GLN A 1 98 ? -11.337 -2.141 25.729 1.00 93.94 98 GLN A C 1
ATOM 770 O O . GLN A 1 98 ? -10.306 -1.768 26.307 1.00 93.94 98 GLN A O 1
ATOM 775 N N . SER A 1 99 ? -12.265 -1.328 25.224 1.00 92.69 99 SER A N 1
ATOM 776 C CA . SER A 1 99 ? -12.267 0.136 25.315 1.00 92.69 99 SER A CA 1
ATOM 777 C C . SER A 1 99 ? -12.743 0.643 26.683 1.00 92.69 99 SER A C 1
ATOM 779 O O . SER A 1 99 ? -13.092 -0.138 27.573 1.00 92.69 99 SER A O 1
ATOM 781 N N . GLY A 1 100 ? -12.726 1.964 26.861 1.00 91.81 100 GLY A N 1
ATOM 782 C CA . GLY A 1 100 ? -13.071 2.657 28.102 1.00 91.81 100 GLY A CA 1
ATOM 783 C C . GLY A 1 100 ? -11.858 3.001 28.967 1.00 91.81 100 GLY A C 1
ATOM 784 O O . GLY A 1 100 ? -12.022 3.313 30.149 1.00 91.81 100 GLY A O 1
ATOM 785 N N . LYS A 1 101 ? -10.636 2.928 28.423 1.00 91.56 101 LYS A N 1
ATOM 786 C CA . LYS A 1 101 ? -9.398 3.214 29.161 1.00 91.56 101 LYS A CA 1
ATOM 787 C C . LYS A 1 101 ? -8.897 4.628 28.845 1.00 91.56 101 LYS A C 1
ATOM 789 O O . LYS A 1 101 ? -9.065 5.112 27.728 1.00 91.56 101 LYS A O 1
ATOM 794 N N . PRO A 1 102 ? -8.166 5.280 29.772 1.00 87.44 102 PRO A N 1
ATOM 795 C CA . PRO A 1 102 ? -7.547 6.585 29.510 1.00 87.44 102 PRO A CA 1
ATOM 796 C C . PRO A 1 102 ? -6.564 6.585 28.329 1.00 87.44 102 PRO A C 1
ATOM 798 O O . PRO A 1 102 ? -6.241 7.634 27.780 1.00 87.44 102 PRO A O 1
ATOM 801 N N . THR A 1 103 ? -6.060 5.408 27.947 1.00 87.94 103 THR A N 1
ATOM 802 C CA . THR A 1 103 ? -5.085 5.224 26.870 1.00 87.94 103 THR A CA 1
ATOM 803 C C . THR A 1 103 ? -5.709 4.855 25.526 1.00 87.94 103 THR A C 1
ATOM 805 O O . THR A 1 103 ? -4.959 4.725 24.561 1.00 87.94 103 THR A O 1
ATOM 808 N N . ASP A 1 104 ? -7.039 4.740 25.432 1.00 92.25 104 ASP A N 1
ATOM 809 C CA . ASP A 1 104 ? -7.768 4.370 24.208 1.00 92.25 104 ASP A CA 1
ATOM 810 C C . ASP A 1 104 ? -7.319 5.187 22.991 1.00 92.25 104 ASP A C 1
ATOM 812 O O . ASP A 1 104 ? -7.106 4.646 21.910 1.00 92.25 104 ASP A O 1
ATOM 816 N N . MET A 1 105 ? -7.077 6.486 23.186 1.00 90.88 105 MET A N 1
ATOM 817 C CA . MET A 1 105 ? -6.645 7.372 22.109 1.00 90.88 105 MET A CA 1
ATOM 818 C C . MET A 1 105 ? -5.336 6.928 21.440 1.00 90.88 105 MET A C 1
ATOM 820 O O . MET A 1 105 ? -5.191 7.081 20.232 1.00 90.88 105 MET A O 1
ATOM 824 N N . HIS A 1 106 ? -4.398 6.339 22.189 1.00 90.62 106 HIS A N 1
ATOM 825 C CA . HIS A 1 106 ? -3.155 5.815 21.613 1.00 90.62 106 HIS A CA 1
ATOM 826 C C . HIS A 1 106 ? -3.448 4.632 20.690 1.00 90.62 106 HIS A C 1
ATOM 828 O O . HIS A 1 106 ? -2.871 4.526 19.615 1.00 90.62 106 HIS A O 1
ATOM 834 N N . VAL A 1 107 ? -4.390 3.771 21.078 1.00 94.06 107 VAL A N 1
ATOM 835 C CA . VAL A 1 107 ? -4.810 2.631 20.257 1.00 94.06 107 VAL A CA 1
ATOM 836 C C . VAL A 1 107 ? -5.492 3.112 18.979 1.00 94.06 107 VAL A C 1
ATOM 838 O O . VAL A 1 107 ? -5.182 2.611 17.899 1.00 94.06 107 VAL A O 1
ATOM 841 N N . TRP A 1 108 ? -6.361 4.121 19.074 1.00 94.69 108 TRP A N 1
ATOM 842 C CA . TRP A 1 108 ? -7.016 4.700 17.901 1.00 94.69 108 TRP A CA 1
ATOM 843 C C . TRP A 1 108 ? -6.028 5.372 16.948 1.00 94.69 108 TRP A C 1
ATOM 845 O O . TRP A 1 108 ? -6.135 5.172 15.740 1.00 94.69 108 TRP A O 1
ATOM 855 N N . LEU A 1 109 ? -5.041 6.105 17.470 1.00 93.62 109 LEU A N 1
ATOM 856 C CA . LEU A 1 109 ? -3.983 6.714 16.660 1.00 93.62 109 LEU A CA 1
ATOM 857 C C . LEU A 1 109 ? -3.137 5.664 15.936 1.00 93.62 109 LEU A C 1
ATOM 859 O O . LEU A 1 109 ? -2.892 5.819 14.743 1.00 93.62 109 LEU A O 1
ATOM 863 N N . GLU A 1 110 ? -2.749 4.578 16.610 1.00 94.25 110 GLU A N 1
ATOM 864 C CA . GLU A 1 110 ? -1.986 3.489 15.984 1.00 94.25 110 GLU A CA 1
ATOM 865 C C . GLU A 1 110 ? -2.784 2.799 14.871 1.00 94.25 110 GLU A C 1
ATOM 867 O O . GLU A 1 110 ? -2.265 2.536 13.786 1.00 94.25 110 GLU A O 1
ATOM 872 N N . LEU A 1 111 ? -4.072 2.539 15.096 1.00 97.06 111 LEU A N 1
ATOM 873 C CA . LEU A 1 111 ? -4.928 1.917 14.084 1.00 97.06 111 LEU A CA 1
ATOM 874 C C . LEU A 1 111 ? -5.190 2.841 12.902 1.00 97.06 111 LEU A C 1
ATOM 876 O O . LEU A 1 111 ? -5.155 2.387 11.759 1.00 97.06 111 LEU A O 1
ATOM 880 N N . TYR A 1 112 ? -5.399 4.130 13.162 1.00 97.19 112 TYR A N 1
ATOM 881 C CA . TYR A 1 112 ? -5.526 5.134 12.115 1.00 97.19 112 TYR A CA 1
ATOM 882 C C . TYR A 1 112 ? -4.225 5.260 11.310 1.00 97.19 112 TYR A C 1
ATOM 884 O O . TYR A 1 112 ? -4.254 5.212 10.079 1.00 97.19 112 TYR A O 1
ATOM 892 N N . TYR A 1 113 ? -3.070 5.301 11.975 1.00 96.50 113 TYR A N 1
ATOM 893 C CA . TYR A 1 113 ? -1.760 5.292 11.326 1.00 96.50 113 TYR A CA 1
ATOM 894 C C . TYR A 1 113 ? -1.584 4.066 10.418 1.00 96.50 113 TYR A C 1
ATOM 896 O O . TYR A 1 113 ? -1.295 4.218 9.230 1.00 96.50 113 TYR A O 1
ATOM 904 N N . ILE A 1 114 ? -1.837 2.859 10.936 1.00 98.00 114 ILE A N 1
ATOM 905 C CA . ILE A 1 114 ? -1.716 1.610 10.169 1.00 98.00 114 ILE A CA 1
ATOM 906 C C . ILE A 1 114 ? -2.721 1.563 9.006 1.00 98.00 114 ILE A C 1
ATOM 908 O O . ILE A 1 114 ? -2.376 1.068 7.931 1.00 98.00 114 ILE A O 1
ATOM 912 N N . SER A 1 115 ? -3.936 2.098 9.176 1.00 98.06 115 SER A N 1
ATOM 913 C CA . SER A 1 115 ? -4.970 2.096 8.130 1.00 98.06 115 SER A CA 1
ATOM 914 C C . SER A 1 115 ? -4.526 2.798 6.844 1.00 98.06 115 SER A C 1
ATOM 916 O O . SER A 1 115 ? -4.810 2.303 5.754 1.00 98.06 115 SER A O 1
ATOM 918 N N . GLY A 1 116 ? -3.747 3.878 6.938 1.00 97.56 116 GLY A N 1
ATOM 919 C CA . GLY A 1 116 ? -3.229 4.536 5.743 1.00 97.56 116 GLY A CA 1
ATOM 920 C C . GLY A 1 116 ? -2.159 3.725 5.020 1.00 97.56 116 GLY A C 1
ATOM 921 O O . GLY A 1 116 ? -2.160 3.719 3.797 1.00 97.56 116 GLY A O 1
ATOM 922 N N . TYR A 1 117 ? -1.332 2.937 5.718 1.00 97.62 117 TYR A N 1
ATOM 923 C CA . TYR A 1 117 ? -0.431 1.983 5.046 1.00 97.62 117 TYR A CA 1
ATOM 924 C C . TYR A 1 117 ? -1.179 0.807 4.417 1.00 97.62 117 TYR A C 1
ATOM 926 O O . TYR A 1 117 ? -0.745 0.279 3.392 1.00 97.62 117 TYR A O 1
ATOM 934 N N . ILE A 1 118 ? -2.311 0.393 4.999 1.00 98.38 118 ILE A N 1
ATOM 935 C CA . ILE A 1 118 ? -3.204 -0.579 4.357 1.00 98.38 118 ILE A CA 1
ATOM 936 C C . ILE A 1 118 ? -3.731 0.015 3.046 1.00 98.38 118 ILE A C 1
ATOM 938 O O . ILE A 1 118 ? -3.588 -0.612 1.999 1.00 98.38 118 ILE A O 1
ATOM 942 N N . LEU A 1 119 ? -4.289 1.228 3.085 1.00 98.12 119 LEU A N 1
ATOM 943 C CA . LEU A 1 119 ? -4.840 1.905 1.907 1.00 98.12 119 LEU A CA 1
ATOM 944 C C . LEU A 1 119 ? -3.776 2.228 0.858 1.00 98.12 119 LEU A C 1
ATOM 946 O O . LEU A 1 119 ? -4.022 2.033 -0.330 1.00 98.12 119 LEU A O 1
ATOM 950 N N . GLU A 1 120 ? -2.585 2.649 1.273 1.00 97.25 120 GLU A N 1
ATOM 951 C CA . GLU A 1 120 ? -1.434 2.825 0.392 1.00 97.25 120 GLU A CA 1
ATOM 952 C C . GLU A 1 120 ? -1.082 1.509 -0.302 1.00 97.25 120 GLU A C 1
ATOM 954 O O . GLU A 1 120 ? -1.004 1.470 -1.528 1.00 97.25 120 GLU A O 1
ATOM 959 N N . GLY A 1 121 ? -0.951 0.410 0.448 1.00 96.88 121 GLY A N 1
ATOM 960 C CA . GLY A 1 121 ? -0.640 -0.893 -0.134 1.00 96.88 121 GLY A CA 1
ATOM 961 C C . GLY A 1 121 ? -1.693 -1.378 -1.125 1.00 96.88 121 GLY A C 1
ATOM 962 O O . GLY A 1 121 ? -1.349 -1.841 -2.215 1.00 96.88 121 GLY A O 1
ATOM 963 N N . LEU A 1 122 ? -2.973 -1.196 -0.796 1.00 97.88 122 LEU A N 1
ATOM 964 C CA . LEU A 1 122 ? -4.078 -1.484 -1.711 1.00 97.88 122 LEU A CA 1
ATOM 965 C C . LEU A 1 122 ? -4.020 -0.595 -2.957 1.00 97.88 122 LEU A C 1
ATOM 967 O O . LEU A 1 122 ? -4.200 -1.099 -4.062 1.00 97.88 122 LEU A O 1
ATOM 971 N N . THR A 1 123 ? -3.719 0.694 -2.807 1.00 97.50 123 THR A N 1
ATOM 972 C CA . THR A 1 123 ? -3.613 1.657 -3.916 1.00 97.50 123 THR A CA 1
ATOM 973 C C . THR A 1 123 ? -2.477 1.307 -4.868 1.00 97.50 123 THR A C 1
ATOM 975 O O . THR A 1 123 ? -2.672 1.299 -6.083 1.00 97.50 123 THR A O 1
ATOM 978 N N . VAL A 1 124 ? -1.293 0.995 -4.333 1.00 96.69 124 VAL A N 1
ATOM 979 C CA . VAL A 1 124 ? -0.117 0.626 -5.133 1.00 96.69 124 VAL A CA 1
ATOM 980 C C . VAL A 1 124 ? -0.384 -0.660 -5.899 1.00 96.69 124 VAL A C 1
ATOM 982 O O . VAL A 1 124 ? -0.185 -0.693 -7.113 1.00 96.69 124 VAL A O 1
ATOM 985 N N . TYR A 1 125 ? -0.902 -1.685 -5.218 1.00 97.00 125 TYR A N 1
ATOM 986 C CA . TYR A 1 125 ? -1.315 -2.927 -5.865 1.00 97.00 125 TYR A CA 1
ATOM 987 C C . TYR A 1 125 ? -2.310 -2.662 -7.002 1.00 97.00 125 TYR A C 1
ATOM 989 O O . TYR A 1 125 ? -2.078 -3.064 -8.141 1.00 97.00 125 TYR A O 1
ATOM 997 N N . SER A 1 126 ? -3.380 -1.924 -6.695 1.00 96.44 126 SER A N 1
ATOM 998 C CA . SER A 1 126 ? -4.461 -1.584 -7.623 1.00 96.44 126 SER A CA 1
ATOM 999 C C . SER A 1 126 ? -3.939 -0.895 -8.878 1.00 96.44 126 SER A C 1
ATOM 1001 O O . SER A 1 126 ? -4.243 -1.310 -9.994 1.00 96.44 126 SER A O 1
ATOM 1003 N N . ALA A 1 127 ? -3.130 0.152 -8.703 1.00 95.88 127 ALA A N 1
ATOM 1004 C CA . ALA A 1 127 ? -2.629 0.958 -9.804 1.00 95.88 127 ALA A CA 1
ATOM 1005 C C . ALA A 1 127 ? -1.693 0.160 -10.718 1.00 95.88 127 ALA A C 1
ATOM 1007 O O . ALA A 1 127 ? -1.858 0.172 -11.936 1.00 95.88 127 ALA A O 1
ATOM 1008 N N . TYR A 1 128 ? -0.732 -0.565 -10.147 1.00 96.31 128 TYR A N 1
ATOM 1009 C CA . TYR A 1 128 ? 0.236 -1.320 -10.942 1.00 96.31 128 TYR A CA 1
ATOM 1010 C C . TYR A 1 128 ? -0.408 -2.531 -11.630 1.00 96.31 128 TYR A C 1
ATOM 1012 O O . TYR A 1 128 ? -0.107 -2.786 -12.798 1.00 96.31 128 TYR A O 1
ATOM 1020 N N . LYS A 1 129 ? -1.355 -3.215 -10.971 1.00 95.06 129 LYS A N 1
ATOM 1021 C CA . LYS A 1 129 ? -2.140 -4.303 -11.578 1.00 95.06 129 LYS A CA 1
ATOM 1022 C C . LYS A 1 129 ? -3.025 -3.801 -12.721 1.00 95.06 129 LYS A C 1
ATOM 1024 O O . LYS A 1 129 ? -3.005 -4.393 -13.796 1.00 95.06 129 LYS A O 1
ATOM 1029 N N . LEU A 1 130 ? -3.757 -2.700 -12.520 1.00 94.62 130 LEU A N 1
ATOM 1030 C CA . LEU A 1 130 ? -4.661 -2.114 -13.521 1.00 94.62 130 LEU A CA 1
ATOM 1031 C C . LEU A 1 130 ? -3.955 -1.820 -14.850 1.00 94.62 130 LEU A C 1
ATOM 1033 O O . LEU A 1 130 ? -4.506 -2.059 -15.923 1.00 94.62 130 LEU A O 1
ATOM 1037 N N . TYR A 1 131 ? -2.729 -1.304 -14.772 1.00 93.94 131 TYR A N 1
ATOM 1038 C CA . TYR A 1 131 ? -1.932 -0.931 -15.939 1.00 93.94 131 TYR A CA 1
ATOM 1039 C C . TYR A 1 131 ? -0.940 -2.023 -16.373 1.00 93.94 131 TYR A C 1
ATOM 1041 O O . TYR A 1 131 ? -0.017 -1.743 -17.138 1.00 93.94 131 TYR A O 1
ATOM 1049 N N . ASN A 1 132 ? -1.158 -3.270 -15.940 1.00 94.50 132 ASN A N 1
ATOM 1050 C CA . ASN A 1 132 ? -0.415 -4.461 -16.361 1.00 94.50 132 ASN A CA 1
ATOM 1051 C C . ASN A 1 132 ? 1.102 -4.378 -16.120 1.00 94.50 132 ASN A C 1
ATOM 1053 O O . ASN A 1 132 ? 1.898 -4.798 -16.965 1.00 94.50 132 ASN A O 1
ATOM 1057 N N . TRP A 1 133 ? 1.525 -3.839 -14.972 1.00 95.19 133 TRP A N 1
ATOM 1058 C CA . TRP A 1 133 ? 2.925 -3.940 -14.568 1.00 95.19 133 TRP A CA 1
ATOM 1059 C C . TRP A 1 133 ? 3.330 -5.418 -14.402 1.00 95.19 133 TRP A C 1
ATOM 1061 O O . TRP A 1 133 ? 2.548 -6.199 -13.857 1.00 95.19 133 TRP A O 1
ATOM 1071 N N . PRO A 1 134 ? 4.537 -5.838 -14.827 1.00 90.81 134 PRO A N 1
ATOM 1072 C CA . PRO A 1 134 ? 4.953 -7.230 -14.684 1.00 90.81 134 PRO A CA 1
ATOM 1073 C C . PRO A 1 134 ? 5.043 -7.663 -13.212 1.00 90.81 134 PRO A C 1
ATOM 1075 O O . PRO A 1 134 ? 5.767 -7.063 -12.422 1.00 90.81 134 PRO A O 1
ATOM 1078 N N . VAL A 1 135 ? 4.349 -8.750 -12.860 1.00 84.62 135 VAL A N 1
ATOM 1079 C CA . VAL A 1 135 ? 4.171 -9.255 -11.479 1.00 84.62 135 VAL A CA 1
ATOM 1080 C C . VAL A 1 135 ? 5.481 -9.355 -10.680 1.00 84.62 135 VAL A C 1
ATOM 1082 O O . VAL A 1 135 ? 5.528 -9.018 -9.502 1.00 84.62 135 VAL A O 1
ATOM 1085 N N . ASN A 1 136 ? 6.565 -9.783 -11.332 1.00 83.44 136 ASN A N 1
ATOM 1086 C CA . ASN A 1 136 ? 7.857 -10.046 -10.691 1.00 83.44 136 ASN A CA 1
ATOM 1087 C C . ASN A 1 136 ? 8.887 -8.918 -10.886 1.00 83.44 136 ASN A C 1
ATOM 1089 O O . ASN A 1 136 ? 10.066 -9.114 -10.587 1.00 83.44 136 ASN A O 1
ATOM 1093 N N . GLU A 1 137 ? 8.482 -7.764 -11.426 1.00 87.00 137 GLU A N 1
ATOM 1094 C CA . GLU A 1 137 ? 9.390 -6.633 -11.628 1.00 87.00 137 GLU A CA 1
ATOM 1095 C C . GLU A 1 137 ? 9.380 -5.663 -10.443 1.00 87.00 137 GLU A C 1
ATOM 1097 O O . GLU A 1 137 ? 8.332 -5.251 -9.948 1.00 87.00 137 GLU A O 1
ATOM 1102 N N . ASP A 1 138 ? 10.587 -5.264 -10.037 1.00 89.81 138 ASP A N 1
ATOM 1103 C CA . ASP A 1 138 ? 10.848 -4.293 -8.974 1.00 89.81 138 ASP A CA 1
ATOM 1104 C C . ASP A 1 138 ? 10.311 -2.907 -9.362 1.00 89.81 138 ASP A C 1
ATOM 1106 O O . ASP A 1 138 ? 10.903 -2.238 -10.212 1.00 89.81 138 ASP A O 1
ATOM 1110 N N . ILE A 1 139 ? 9.231 -2.441 -8.730 1.00 91.94 139 ILE A N 1
ATOM 1111 C CA . ILE A 1 139 ? 8.642 -1.128 -9.045 1.00 91.94 139 ILE A CA 1
ATOM 1112 C C . ILE A 1 139 ? 9.579 0.028 -8.661 1.00 91.94 139 ILE A C 1
ATOM 1114 O O . ILE A 1 139 ? 9.568 1.093 -9.281 1.00 91.94 139 ILE A O 1
ATOM 1118 N N . LYS A 1 140 ? 10.441 -0.187 -7.662 1.00 89.62 140 LYS A N 1
ATOM 1119 C CA . LYS A 1 140 ? 11.379 0.815 -7.157 1.00 89.62 140 LYS A CA 1
ATOM 1120 C C . LYS A 1 140 ? 12.567 0.968 -8.098 1.00 89.62 140 LYS A C 1
ATOM 1122 O O . LYS A 1 140 ? 12.903 2.081 -8.495 1.00 89.62 140 LYS A O 1
ATOM 1127 N N . ARG A 1 141 ? 13.219 -0.124 -8.488 1.00 86.44 141 ARG A N 1
ATOM 1128 C CA . ARG A 1 141 ? 14.469 -0.080 -9.272 1.00 86.44 141 ARG A CA 1
ATOM 1129 C C . ARG A 1 141 ? 14.241 -0.007 -10.777 1.00 86.44 141 ARG A C 1
ATOM 1131 O O . ARG A 1 141 ? 15.052 0.597 -11.480 1.00 86.44 141 ARG A O 1
ATOM 1138 N N . ARG A 1 142 ? 13.169 -0.612 -11.288 1.00 86.12 142 ARG A N 1
ATOM 1139 C CA . ARG A 1 142 ? 12.865 -0.602 -12.720 1.00 86.12 142 ARG A CA 1
ATOM 1140 C C . ARG A 1 142 ? 12.268 0.739 -13.122 1.00 86.12 142 ARG A C 1
ATOM 1142 O O . ARG A 1 142 ? 11.317 1.204 -12.510 1.00 86.12 142 ARG A O 1
ATOM 1149 N N . TYR A 1 143 ? 12.777 1.310 -14.210 1.00 87.25 143 TYR A N 1
ATOM 1150 C CA . TYR A 1 143 ? 12.122 2.415 -14.899 1.00 87.25 143 TYR A CA 1
ATOM 1151 C C . TYR A 1 143 ? 11.450 1.911 -16.180 1.00 87.25 143 TYR A C 1
ATOM 1153 O O . TYR A 1 143 ? 12.111 1.301 -17.025 1.00 87.25 143 TYR A O 1
ATOM 1161 N N . ASN A 1 144 ? 10.146 2.159 -16.321 1.00 88.00 144 ASN A N 1
ATOM 1162 C CA . ASN A 1 144 ? 9.342 1.751 -17.473 1.00 88.00 144 ASN A CA 1
ATOM 1163 C C . ASN A 1 144 ? 8.702 2.989 -18.119 1.00 88.00 144 ASN A C 1
ATOM 1165 O O . ASN A 1 144 ? 7.634 3.438 -17.714 1.00 88.00 144 ASN A O 1
ATOM 1169 N N . ILE A 1 145 ? 9.371 3.536 -19.138 1.00 86.00 145 ILE A N 1
ATOM 1170 C CA . ILE A 1 145 ? 8.952 4.771 -19.820 1.00 86.00 145 ILE A CA 1
ATOM 1171 C C . ILE A 1 145 ? 7.523 4.667 -20.388 1.00 86.00 145 ILE A C 1
ATOM 1173 O O . ILE A 1 145 ? 6.741 5.584 -20.137 1.00 86.00 145 ILE A O 1
ATOM 1177 N N . PRO A 1 146 ? 7.133 3.598 -21.119 1.00 88.38 146 PRO A N 1
ATOM 1178 C CA . PRO A 1 146 ? 5.757 3.461 -21.600 1.00 88.38 146 PRO A CA 1
ATOM 1179 C C . PRO A 1 146 ? 4.709 3.505 -20.484 1.00 88.38 146 PRO A C 1
ATOM 1181 O O . PRO A 1 146 ? 3.736 4.250 -20.600 1.00 88.38 146 PRO A O 1
ATOM 1184 N N . PHE A 1 147 ? 4.923 2.757 -19.396 1.00 91.31 147 PHE A N 1
ATOM 1185 C CA . PHE A 1 147 ? 4.025 2.750 -18.240 1.00 91.31 147 PHE A CA 1
ATOM 1186 C C . PHE A 1 147 ? 3.916 4.144 -17.623 1.00 91.31 147 PHE A C 1
ATOM 1188 O O . PHE A 1 147 ? 2.813 4.663 -17.455 1.00 91.31 147 PHE A O 1
ATOM 1195 N N . THR A 1 148 ? 5.050 4.780 -17.331 1.00 89.62 148 THR A N 1
ATOM 1196 C CA . THR A 1 148 ? 5.074 6.096 -16.690 1.00 89.62 148 THR A CA 1
ATOM 1197 C C . THR A 1 148 ? 4.449 7.171 -17.583 1.00 89.62 148 THR A C 1
ATOM 1199 O O . THR A 1 148 ? 3.689 7.997 -17.089 1.00 89.62 148 THR A O 1
ATOM 1202 N N . ASN A 1 149 ? 4.672 7.142 -18.900 1.00 86.50 149 ASN A N 1
ATOM 1203 C CA . ASN A 1 149 ? 4.049 8.094 -19.827 1.00 86.50 149 ASN A CA 1
ATOM 1204 C C . ASN A 1 149 ? 2.529 7.901 -19.940 1.00 86.50 149 ASN A C 1
ATOM 1206 O O . ASN A 1 149 ? 1.796 8.883 -20.029 1.00 86.50 149 ASN A O 1
ATOM 1210 N N . ALA A 1 150 ? 2.051 6.654 -19.942 1.00 87.56 150 ALA A N 1
ATOM 1211 C CA . ALA A 1 150 ? 0.623 6.358 -20.052 1.00 87.56 150 ALA A CA 1
ATOM 1212 C C . ALA A 1 150 ? -0.141 6.664 -18.755 1.00 87.56 150 ALA A C 1
ATOM 1214 O O . ALA A 1 150 ? -1.285 7.118 -18.785 1.00 87.56 150 ALA A O 1
ATOM 1215 N N . THR A 1 151 ? 0.487 6.414 -17.607 1.00 91.12 151 THR A N 1
ATOM 1216 C CA . THR A 1 151 ? -0.190 6.455 -16.304 1.00 91.12 151 THR A CA 1
ATOM 1217 C C . THR A 1 151 ? 0.131 7.708 -15.503 1.00 91.12 151 THR A C 1
ATOM 1219 O O . THR A 1 151 ? -0.691 8.119 -14.688 1.00 91.12 151 THR A O 1
ATOM 1222 N N . GLY A 1 152 ? 1.285 8.336 -15.725 1.00 91.25 152 GLY A N 1
ATOM 1223 C CA . GLY A 1 152 ? 1.846 9.360 -14.841 1.00 91.25 152 GLY A CA 1
ATOM 1224 C C . GLY A 1 152 ? 2.401 8.806 -13.524 1.00 91.25 152 GLY A C 1
ATOM 1225 O O . GLY A 1 152 ? 2.826 9.595 -12.687 1.00 91.25 152 GLY A O 1
ATOM 1226 N N . ILE A 1 153 ? 2.395 7.483 -13.321 1.00 92.56 153 ILE A N 1
ATOM 1227 C CA . ILE A 1 153 ? 2.794 6.825 -12.072 1.00 92.56 153 ILE A CA 1
ATOM 1228 C C . ILE A 1 153 ? 4.250 6.358 -12.162 1.00 92.56 153 ILE A C 1
ATOM 1230 O O . ILE A 1 153 ? 4.669 5.753 -13.152 1.00 92.56 153 ILE A O 1
ATOM 1234 N N . ASP A 1 154 ? 5.004 6.590 -11.092 1.00 92.62 154 ASP A N 1
ATOM 1235 C CA . ASP A 1 154 ? 6.307 5.975 -10.848 1.00 92.62 154 ASP A CA 1
ATOM 1236 C C . ASP A 1 154 ? 6.511 5.754 -9.337 1.00 92.62 154 ASP A C 1
ATOM 1238 O O . ASP A 1 154 ? 5.781 6.294 -8.499 1.00 92.62 154 ASP A O 1
ATOM 1242 N N . PHE A 1 155 ? 7.481 4.918 -8.962 1.00 91.31 155 PHE A N 1
ATOM 1243 C CA . PHE A 1 155 ? 7.842 4.766 -7.558 1.00 91.31 155 PHE A CA 1
ATOM 1244 C C . PHE A 1 155 ? 8.377 6.069 -6.965 1.00 91.31 155 PHE A C 1
ATOM 1246 O O . PHE A 1 155 ? 8.027 6.429 -5.841 1.00 91.31 155 PHE A O 1
ATOM 1253 N N . TYR A 1 156 ? 9.210 6.767 -7.732 1.00 88.44 156 TYR A N 1
ATOM 1254 C CA . TYR A 1 156 ? 9.829 8.021 -7.349 1.00 88.44 156 TYR A CA 1
ATOM 1255 C C . TYR A 1 156 ? 9.123 9.203 -8.009 1.00 88.44 156 TYR A C 1
ATOM 1257 O O . TYR A 1 156 ? 8.617 9.118 -9.123 1.00 88.44 156 TYR A O 1
ATOM 1265 N N . TYR A 1 157 ? 9.165 10.357 -7.348 1.00 84.69 157 TYR A N 1
ATOM 1266 C CA . TYR A 1 157 ? 8.691 11.602 -7.953 1.00 84.69 157 TYR A CA 1
ATOM 1267 C C . TYR A 1 157 ? 9.620 12.081 -9.084 1.00 84.69 157 TYR A C 1
ATOM 1269 O O . TYR A 1 157 ? 9.169 12.637 -10.084 1.00 84.69 157 TYR A O 1
ATOM 1277 N N . ASN A 1 158 ? 10.922 11.833 -8.936 1.00 85.25 158 ASN A N 1
ATOM 1278 C CA . ASN A 1 158 ? 11.955 12.026 -9.946 1.00 85.25 158 ASN A CA 1
ATOM 1279 C C . ASN A 1 158 ? 12.963 10.868 -9.875 1.00 85.25 158 ASN A C 1
ATOM 1281 O O . ASN A 1 158 ? 13.261 10.354 -8.797 1.00 85.25 158 ASN A O 1
ATOM 1285 N N . ARG A 1 159 ? 13.515 10.444 -11.016 1.00 84.00 159 ARG A N 1
ATOM 1286 C CA . ARG A 1 159 ? 14.605 9.459 -11.043 1.00 84.00 159 ARG A CA 1
ATOM 1287 C C . ARG A 1 159 ? 15.900 10.142 -11.462 1.00 84.00 159 ARG A C 1
ATOM 1289 O O . ARG A 1 159 ? 15.896 11.032 -12.303 1.00 84.00 159 ARG A O 1
ATOM 1296 N N . ILE A 1 160 ? 17.023 9.691 -10.912 1.00 81.06 160 ILE A N 1
ATOM 1297 C CA . ILE A 1 160 ? 18.361 10.132 -11.322 1.00 81.06 160 ILE A CA 1
ATOM 1298 C C . ILE A 1 160 ? 19.061 8.939 -11.970 1.00 81.06 160 ILE A C 1
ATOM 1300 O O . ILE A 1 160 ? 19.323 7.940 -11.302 1.00 81.06 160 ILE A O 1
ATOM 1304 N N . ILE A 1 161 ? 19.374 9.034 -13.264 1.00 75.94 161 ILE A N 1
ATOM 1305 C CA . ILE A 1 161 ? 20.175 8.034 -13.986 1.00 75.94 161 ILE A CA 1
ATOM 1306 C C . ILE A 1 161 ? 21.390 8.725 -14.592 1.00 75.94 161 ILE A C 1
ATOM 1308 O O . ILE A 1 161 ? 21.269 9.688 -15.346 1.00 75.94 161 ILE A O 1
ATOM 1312 N N . ASN A 1 162 ? 22.581 8.211 -14.273 1.00 80.94 162 ASN A N 1
ATOM 1313 C CA . ASN A 1 162 ? 23.861 8.745 -14.748 1.00 80.94 162 ASN A CA 1
ATOM 1314 C C . ASN A 1 162 ? 24.009 10.259 -14.499 1.00 80.94 162 ASN A C 1
ATOM 1316 O O . ASN A 1 162 ? 24.490 10.989 -15.359 1.00 80.94 162 ASN A O 1
ATOM 1320 N N . GLY A 1 163 ? 23.541 10.735 -13.338 1.00 79.56 163 GLY A N 1
ATOM 1321 C CA . GLY A 1 163 ? 23.582 12.151 -12.954 1.00 79.56 163 GLY A CA 1
ATOM 1322 C C . GLY A 1 163 ? 22.537 13.041 -13.633 1.00 79.56 163 GLY A C 1
ATOM 1323 O O . GLY A 1 163 ? 22.456 14.218 -13.304 1.00 79.56 163 GLY A O 1
ATOM 1324 N N . ASN A 1 164 ? 21.719 12.493 -14.532 1.00 78.38 164 ASN A N 1
ATOM 1325 C CA . ASN A 1 164 ? 20.644 13.223 -15.187 1.00 78.38 164 ASN A CA 1
ATOM 1326 C C . ASN A 1 164 ? 19.306 12.867 -14.554 1.00 78.38 164 ASN A C 1
ATOM 1328 O O . ASN A 1 164 ? 19.008 11.691 -14.322 1.00 78.38 164 ASN A O 1
ATOM 1332 N N . GLU A 1 165 ? 18.484 13.882 -14.319 1.00 78.44 165 GLU A N 1
ATOM 1333 C CA . GLU A 1 165 ? 17.088 13.657 -13.984 1.00 78.44 165 GLU A CA 1
ATOM 1334 C C . GLU A 1 165 ? 16.377 13.075 -15.202 1.00 78.44 165 GLU A C 1
ATOM 1336 O O . GLU A 1 165 ? 16.260 13.700 -16.258 1.00 78.44 165 GLU A O 1
ATOM 1341 N N . ILE A 1 166 ? 15.925 11.840 -15.050 1.00 74.94 166 ILE A N 1
ATOM 1342 C CA . ILE A 1 166 ? 15.059 11.171 -16.003 1.00 74.94 166 ILE A CA 1
ATOM 1343 C C . ILE A 1 166 ? 13.670 11.151 -15.383 1.00 74.94 166 ILE A C 1
ATOM 1345 O O . ILE A 1 166 ? 13.507 10.755 -14.233 1.00 74.94 166 ILE A O 1
ATOM 1349 N N . PHE A 1 167 ? 12.692 11.615 -16.159 1.00 70.25 167 PHE A N 1
ATOM 1350 C CA . PHE A 1 167 ? 11.384 12.076 -15.687 1.00 70.25 167 PHE A CA 1
ATOM 1351 C C . PHE A 1 167 ? 11.445 13.479 -15.047 1.00 70.25 167 PHE A C 1
ATOM 1353 O O . PHE A 1 167 ? 11.725 13.606 -13.854 1.00 70.25 167 PHE A O 1
ATOM 1360 N N . PRO A 1 168 ? 11.183 14.559 -15.810 1.00 57.91 168 PRO A N 1
ATOM 1361 C CA . PRO A 1 168 ? 11.079 15.887 -15.222 1.00 57.91 168 PRO A CA 1
ATOM 1362 C C . PRO A 1 168 ? 9.800 15.936 -14.376 1.00 57.91 168 PRO A C 1
ATOM 1364 O O . PRO A 1 168 ? 8.696 16.023 -14.914 1.00 57.91 168 PRO A O 1
ATOM 1367 N N . GLY A 1 169 ? 9.946 15.849 -13.052 1.00 54.34 169 GLY A N 1
ATOM 1368 C CA . GLY A 1 169 ? 8.860 15.834 -12.062 1.00 54.34 169 GLY A CA 1
ATOM 1369 C C . GLY A 1 169 ? 8.067 17.146 -11.974 1.00 54.34 169 GLY A C 1
ATOM 1370 O O . GLY A 1 169 ? 8.047 17.800 -10.932 1.00 54.34 169 GLY A O 1
ATOM 1371 N N . ARG A 1 170 ? 7.441 17.582 -13.073 1.00 58.28 170 ARG A N 1
ATOM 1372 C CA . ARG A 1 170 ? 6.588 18.784 -13.141 1.00 58.28 170 ARG A CA 1
ATOM 1373 C C . ARG A 1 170 ? 5.387 18.658 -14.071 1.00 58.28 170 ARG A C 1
ATOM 1375 O O . ARG A 1 170 ? 4.698 19.654 -14.285 1.00 58.28 170 ARG A O 1
ATOM 1382 N N . SER A 1 171 ? 5.109 17.488 -14.647 1.00 66.31 171 SER A N 1
ATOM 1383 C CA . SER A 1 171 ? 3.792 17.347 -15.266 1.00 66.31 171 SER A CA 1
ATOM 1384 C C . SER A 1 171 ? 2.753 17.372 -14.144 1.00 66.31 171 SER A C 1
ATOM 1386 O O . SER A 1 171 ? 2.959 16.758 -13.099 1.00 66.31 171 SER A O 1
ATOM 1388 N N . VAL A 1 172 ? 1.634 18.066 -14.350 1.00 70.12 172 VAL A N 1
ATOM 1389 C CA . VAL A 1 172 ? 0.523 18.101 -13.379 1.00 70.12 172 VAL A CA 1
ATOM 1390 C C . VAL A 1 172 ? -0.025 16.698 -13.057 1.00 70.12 172 VAL A C 1
ATOM 1392 O O . VAL A 1 172 ? -0.716 16.514 -12.065 1.00 70.12 172 VAL A O 1
ATOM 1395 N N . ASN A 1 173 ? 0.334 15.697 -13.866 1.00 76.81 173 ASN A N 1
ATOM 1396 C CA . ASN A 1 173 ? -0.109 14.313 -13.751 1.00 76.81 173 ASN A CA 1
ATOM 1397 C C . ASN A 1 173 ? 0.933 13.374 -13.115 1.00 76.81 173 ASN A C 1
ATOM 1399 O O . ASN A 1 173 ? 0.690 12.169 -13.077 1.00 76.81 173 ASN A O 1
ATOM 1403 N N . SER A 1 174 ? 2.090 13.881 -12.676 1.00 86.69 174 SER A N 1
ATOM 1404 C CA . SER A 1 174 ? 3.156 13.066 -12.081 1.00 86.69 174 SER A CA 1
ATOM 1405 C C . SER A 1 174 ? 2.774 12.616 -10.666 1.00 86.69 174 SER A C 1
ATOM 1407 O O . SER A 1 174 ? 2.591 13.443 -9.774 1.00 86.69 174 SER A O 1
ATOM 1409 N N . LEU A 1 175 ? 2.687 11.303 -10.454 1.00 90.44 175 LEU A N 1
ATOM 1410 C CA . LEU A 1 175 ? 2.256 10.665 -9.211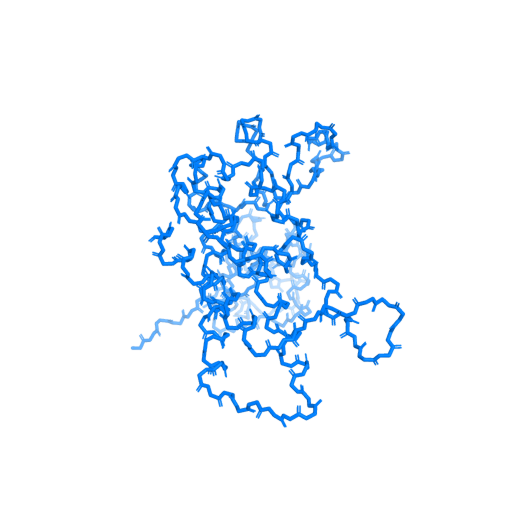 1.00 90.44 175 LEU A CA 1
ATOM 1411 C C . LEU A 1 175 ? 3.354 9.728 -8.690 1.00 90.44 175 LEU A C 1
ATOM 1413 O O . LEU A 1 175 ? 3.828 8.857 -9.417 1.00 90.44 175 LEU A O 1
ATOM 1417 N N . SER A 1 176 ? 3.732 9.898 -7.421 1.00 90.75 176 SER A N 1
ATOM 1418 C CA . SER A 1 176 ? 4.792 9.125 -6.760 1.00 90.75 176 SER A CA 1
ATOM 1419 C C . SER A 1 176 ? 4.218 8.188 -5.706 1.00 90.75 176 SER A C 1
ATOM 1421 O O . SER A 1 176 ? 3.479 8.631 -4.824 1.00 90.75 176 SER A O 1
ATOM 1423 N N . VAL A 1 177 ? 4.616 6.916 -5.748 1.00 91.19 177 VAL A N 1
ATOM 1424 C CA . VAL A 1 177 ? 4.262 5.936 -4.708 1.00 91.19 177 VAL A CA 1
ATOM 1425 C C . VAL A 1 177 ? 5.000 6.202 -3.394 1.00 91.19 177 VAL A C 1
ATOM 1427 O O . VAL A 1 177 ? 4.413 6.058 -2.328 1.00 91.19 177 VAL A O 1
ATOM 1430 N N . GLN A 1 178 ? 6.268 6.625 -3.437 1.00 88.00 178 GLN A N 1
ATOM 1431 C CA . GLN A 1 178 ? 7.070 6.844 -2.224 1.00 88.00 178 GLN A CA 1
ATOM 1432 C C . GLN A 1 178 ? 6.562 8.018 -1.360 1.00 88.00 178 GLN A C 1
ATOM 1434 O O . GLN A 1 178 ? 6.951 8.153 -0.204 1.00 88.00 178 GLN A O 1
ATOM 1439 N N . GLY A 1 179 ? 5.724 8.899 -1.909 1.00 84.69 179 GLY A N 1
ATOM 1440 C CA . GLY A 1 179 ? 5.333 10.149 -1.254 1.00 84.69 179 GLY A CA 1
ATOM 1441 C C . GLY A 1 179 ? 4.316 10.028 -0.116 1.00 84.69 179 GLY A C 1
ATOM 1442 O O . GLY A 1 179 ? 3.986 11.055 0.467 1.00 84.69 179 GLY A O 1
ATOM 1443 N N . HIS A 1 180 ? 3.785 8.838 0.178 1.00 88.62 180 HIS A N 1
ATOM 1444 C CA . HIS A 1 180 ? 2.695 8.647 1.148 1.00 88.62 180 HIS A CA 1
ATOM 1445 C C . HIS A 1 180 ? 1.421 9.453 0.852 1.00 88.62 180 HIS A C 1
ATOM 1447 O O . HIS A 1 180 ? 0.658 9.797 1.751 1.00 88.62 180 HIS A O 1
ATOM 1453 N N . ARG A 1 181 ? 1.183 9.739 -0.435 1.00 91.38 181 ARG A N 1
ATOM 1454 C CA . ARG A 1 181 ? 0.025 10.484 -0.952 1.00 91.38 181 ARG A CA 1
ATOM 1455 C C . ARG A 1 181 ? -0.853 9.604 -1.835 1.00 91.38 181 ARG A C 1
ATOM 1457 O O . ARG A 1 181 ? -1.183 9.949 -2.970 1.00 91.38 181 ARG A O 1
ATOM 1464 N N . PHE A 1 182 ? -1.211 8.426 -1.332 1.00 95.94 182 PHE A N 1
ATOM 1465 C CA . PHE A 1 182 ? -2.020 7.455 -2.074 1.00 95.94 182 PHE A CA 1
ATOM 1466 C C . PHE A 1 182 ? -3.376 8.034 -2.523 1.00 95.94 182 PHE A C 1
ATOM 1468 O O . PHE A 1 182 ? -3.917 7.618 -3.549 1.00 95.94 182 PHE A O 1
ATOM 1475 N N . GLN A 1 183 ? -3.894 9.045 -1.814 1.00 97.31 183 GLN A N 1
ATOM 1476 C CA . GLN A 1 183 ? -5.120 9.760 -2.167 1.00 97.31 183 GLN A CA 1
ATOM 1477 C C . GLN A 1 183 ? -5.045 10.388 -3.566 1.00 97.31 183 GLN A C 1
ATOM 1479 O O . GLN A 1 183 ? -6.029 10.340 -4.305 1.00 97.31 183 GLN A O 1
ATOM 1484 N N . ASP A 1 184 ? -3.886 10.922 -3.965 1.00 95.19 184 ASP A N 1
ATOM 1485 C CA . ASP A 1 184 ? -3.710 11.535 -5.286 1.00 95.19 184 ASP A CA 1
ATOM 1486 C C . ASP A 1 184 ? -3.827 10.484 -6.398 1.00 95.19 184 ASP A C 1
ATOM 1488 O O . ASP A 1 184 ? -4.463 10.728 -7.425 1.00 95.19 184 ASP A O 1
ATOM 1492 N N . ILE A 1 185 ? -3.254 9.293 -6.179 1.00 95.81 185 ILE A N 1
ATOM 1493 C CA . ILE A 1 185 ? -3.340 8.165 -7.117 1.00 95.81 185 ILE A CA 1
ATOM 1494 C C . ILE A 1 185 ? -4.786 7.687 -7.221 1.00 95.81 185 ILE A C 1
ATOM 1496 O O . ILE A 1 185 ? -5.292 7.517 -8.330 1.00 95.81 185 ILE A O 1
ATOM 1500 N N . ILE A 1 186 ? -5.479 7.527 -6.092 1.00 96.69 186 ILE A N 1
ATOM 1501 C CA . ILE A 1 186 ? -6.888 7.124 -6.085 1.00 96.69 186 ILE A CA 1
ATOM 1502 C C . ILE A 1 186 ? -7.735 8.124 -6.867 1.00 96.69 186 ILE A C 1
ATOM 1504 O O . ILE A 1 186 ? -8.371 7.741 -7.850 1.00 96.69 186 ILE A O 1
ATOM 1508 N N . LYS A 1 187 ? -7.705 9.404 -6.479 1.00 95.06 187 LYS A N 1
ATOM 1509 C CA . LYS A 1 187 ? -8.553 10.451 -7.068 1.00 95.06 187 LYS A CA 1
ATOM 1510 C C . LYS A 1 187 ? -8.262 10.660 -8.554 1.00 95.06 187 LYS A C 1
ATOM 1512 O O . LYS A 1 187 ? -9.184 10.925 -9.319 1.00 95.06 187 LYS A O 1
ATOM 1517 N N . SER A 1 188 ? -7.005 10.499 -8.971 1.00 93.44 188 SER A N 1
ATOM 1518 C CA . SER A 1 188 ? -6.591 10.753 -10.356 1.00 93.44 188 SER A CA 1
ATOM 1519 C C . SER A 1 188 ? -6.686 9.536 -11.278 1.00 93.44 188 SER A C 1
ATOM 1521 O O . SER A 1 188 ? -6.760 9.715 -12.494 1.00 93.44 188 SER A O 1
ATOM 1523 N N . LYS A 1 189 ? -6.594 8.306 -10.747 1.00 93.50 189 LYS A N 1
ATOM 1524 C CA . LYS A 1 189 ? -6.391 7.093 -11.568 1.00 93.50 189 LYS A CA 1
ATOM 1525 C C . LYS A 1 189 ? -7.354 5.955 -11.276 1.00 93.50 189 LYS A C 1
ATOM 1527 O O . LYS A 1 189 ? -7.692 5.239 -12.215 1.00 93.50 189 LYS A O 1
ATOM 1532 N N . LEU A 1 190 ? -7.755 5.758 -10.021 1.00 95.31 190 LEU A N 1
ATOM 1533 C CA . LEU A 1 190 ? -8.556 4.591 -9.633 1.00 95.31 190 LEU A CA 1
ATOM 1534 C C . LEU A 1 190 ? -10.048 4.926 -9.551 1.00 95.31 190 LEU A C 1
ATOM 1536 O O . LEU A 1 190 ? -10.857 4.205 -10.126 1.00 95.31 190 LEU A O 1
ATOM 1540 N N . ARG A 1 191 ? -10.400 6.068 -8.944 1.00 94.31 191 ARG A N 1
ATOM 1541 C CA . ARG A 1 191 ? -11.785 6.433 -8.592 1.00 94.31 191 ARG A CA 1
ATOM 1542 C C . ARG A 1 191 ? -12.737 6.513 -9.780 1.00 94.31 191 ARG A C 1
ATOM 1544 O O . ARG A 1 191 ? -13.914 6.203 -9.642 1.00 94.31 191 ARG A O 1
ATOM 1551 N N . SER A 1 192 ? -12.235 6.922 -10.941 1.00 92.44 192 SER A N 1
ATOM 1552 C CA . SER A 1 192 ? -13.008 7.031 -12.183 1.00 92.44 192 SER A CA 1
ATOM 1553 C C . SER A 1 192 ? -12.975 5.770 -13.050 1.00 92.44 192 SER A C 1
ATOM 1555 O O . SER A 1 192 ? -13.646 5.727 -14.082 1.00 92.44 192 SER A O 1
ATOM 1557 N N . ASN A 1 193 ? -12.181 4.757 -12.688 1.00 94.69 193 ASN A N 1
ATOM 1558 C CA . ASN A 1 193 ? -12.020 3.566 -13.509 1.00 94.69 193 ASN A CA 1
ATOM 1559 C C . ASN A 1 193 ? -1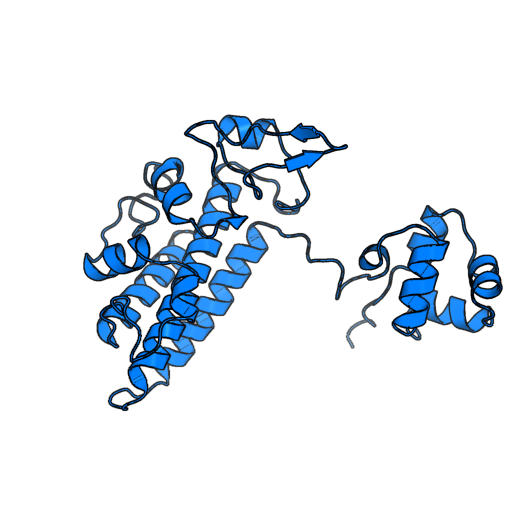3.115 2.524 -13.189 1.00 94.69 193 ASN A C 1
ATOM 1561 O O . ASN A 1 193 ? -13.254 2.138 -12.027 1.00 94.69 193 ASN A O 1
ATOM 1565 N N . PRO A 1 194 ? -13.835 1.994 -14.202 1.00 95.06 194 PRO A N 1
ATOM 1566 C CA . PRO A 1 194 ? -14.942 1.057 -13.989 1.00 95.06 194 PRO A CA 1
ATOM 1567 C C . PRO A 1 194 ? -14.589 -0.221 -13.219 1.00 95.06 194 PRO A C 1
ATOM 1569 O O . PRO A 1 194 ? -15.468 -0.825 -12.612 1.00 95.06 194 PRO A O 1
ATOM 1572 N N . SER A 1 195 ? -13.316 -0.634 -13.217 1.00 93.94 195 SER A N 1
ATOM 1573 C CA . SER A 1 195 ? -12.842 -1.827 -12.490 1.00 93.94 195 SER A CA 1
ATOM 1574 C C . SER A 1 195 ? -12.937 -1.683 -10.968 1.00 93.94 195 SER A C 1
ATOM 1576 O O . SER A 1 195 ? -12.791 -2.671 -10.253 1.00 93.94 195 SER A O 1
ATOM 1578 N N . PHE A 1 196 ? -13.136 -0.458 -10.478 1.00 95.44 196 PHE A N 1
ATOM 1579 C CA . PHE A 1 196 ? -13.245 -0.139 -9.058 1.00 95.44 196 PHE A CA 1
ATOM 1580 C C . PHE A 1 196 ? -14.642 0.334 -8.675 1.00 95.44 196 PHE A C 1
ATOM 1582 O O . PHE A 1 196 ? -14.825 0.780 -7.546 1.00 95.44 196 PHE A O 1
ATOM 1589 N N . ASN A 1 197 ? -15.620 0.259 -9.582 1.00 94.06 197 ASN A N 1
ATOM 1590 C CA . ASN A 1 197 ? -16.988 0.634 -9.252 1.00 94.06 197 ASN A CA 1
ATOM 1591 C C . ASN A 1 197 ? -17.465 -0.101 -7.996 1.00 94.06 197 ASN A C 1
ATOM 1593 O O . ASN A 1 197 ? -17.067 -1.236 -7.735 1.00 94.06 197 ASN A O 1
ATOM 1597 N N . ASP A 1 198 ? -18.282 0.584 -7.202 1.00 94.00 198 ASP A N 1
ATOM 1598 C CA . ASP A 1 198 ? -18.862 0.072 -5.958 1.00 94.00 198 ASP A CA 1
ATOM 1599 C C . ASP A 1 198 ? -17.845 -0.206 -4.828 1.00 94.00 198 ASP A C 1
ATOM 1601 O O . ASP A 1 198 ? -18.238 -0.539 -3.706 1.00 94.00 198 ASP A O 1
ATOM 1605 N N . LEU A 1 199 ? -16.539 -0.003 -5.055 1.00 96.19 199 LEU A N 1
ATOM 1606 C CA . LEU A 1 199 ? -15.539 -0.026 -3.988 1.00 96.19 199 LEU A CA 1
ATOM 1607 C C . LEU A 1 199 ? -15.518 1.316 -3.246 1.00 96.19 199 LEU A C 1
ATOM 1609 O O . LEU A 1 199 ? -15.389 2.364 -3.889 1.00 96.19 199 LEU A O 1
ATOM 1613 N N . PRO A 1 200 ? -15.580 1.316 -1.902 1.00 96.88 200 PRO A N 1
ATOM 1614 C CA . PRO A 1 200 ? -15.544 2.552 -1.133 1.00 96.88 200 PRO A CA 1
ATOM 1615 C C . PRO A 1 200 ? -14.171 3.219 -1.262 1.00 96.88 200 PRO A C 1
ATOM 1617 O O . PRO A 1 200 ? -13.142 2.541 -1.250 1.00 96.88 200 PRO A O 1
ATOM 1620 N N . TYR A 1 201 ? -14.159 4.550 -1.357 1.00 96.75 201 TYR A N 1
ATOM 1621 C CA . TYR A 1 201 ? -12.982 5.421 -1.518 1.00 96.75 201 TYR A CA 1
ATOM 1622 C C . TYR A 1 201 ? -12.141 5.218 -2.794 1.00 96.75 201 TYR A C 1
ATOM 1624 O O . TYR A 1 201 ? -11.900 6.184 -3.518 1.00 96.75 201 TYR A O 1
ATOM 1632 N N . ILE A 1 202 ? -11.676 3.989 -3.069 1.00 95.94 202 ILE A N 1
ATOM 1633 C CA . ILE A 1 202 ? -10.881 3.654 -4.263 1.00 95.94 202 ILE A CA 1
ATOM 1634 C C . ILE A 1 202 ? -11.713 3.800 -5.540 1.00 95.94 202 ILE A C 1
ATOM 1636 O O . ILE A 1 202 ? -11.152 4.137 -6.580 1.00 95.94 202 ILE A O 1
ATOM 1640 N N . GLY A 1 203 ? -13.024 3.577 -5.450 1.00 95.00 203 GLY A N 1
ATOM 1641 C CA . GLY A 1 203 ? -13.996 3.757 -6.518 1.00 95.00 203 GLY A CA 1
ATOM 1642 C C . GLY A 1 203 ? -15.101 4.743 -6.161 1.00 95.00 203 GLY A C 1
ATOM 1643 O O . GLY A 1 203 ? -14.938 5.638 -5.331 1.00 95.00 203 GLY A O 1
ATOM 1644 N N . ASN A 1 204 ? -16.255 4.566 -6.796 1.00 93.12 204 ASN A N 1
ATOM 1645 C CA . ASN A 1 204 ? -17.460 5.356 -6.547 1.00 93.12 204 ASN A CA 1
ATOM 1646 C C . ASN A 1 204 ? -18.432 4.704 -5.545 1.00 93.12 204 ASN A C 1
ATOM 1648 O O . ASN A 1 204 ? -19.570 5.155 -5.451 1.00 93.12 204 ASN A O 1
ATOM 1652 N N . GLY A 1 205 ? -18.011 3.651 -4.837 1.00 94.38 205 GLY A N 1
ATOM 1653 C CA . GLY A 1 205 ? -18.849 2.985 -3.844 1.00 94.38 205 GLY A CA 1
ATOM 1654 C C . GLY A 1 205 ? -19.131 3.856 -2.623 1.00 94.38 205 GLY A C 1
ATOM 1655 O O . GLY A 1 205 ? -18.347 4.748 -2.283 1.00 94.38 205 GLY A O 1
ATOM 1656 N N . ASP A 1 206 ? -20.238 3.554 -1.947 1.00 95.19 206 ASP A N 1
ATOM 1657 C CA . ASP A 1 206 ? -20.681 4.276 -0.755 1.00 95.19 206 ASP A CA 1
ATOM 1658 C C . ASP A 1 206 ? -19.620 4.258 0.348 1.00 95.19 206 ASP A C 1
ATOM 1660 O O . ASP A 1 206 ? -19.107 3.204 0.740 1.00 95.19 206 ASP A 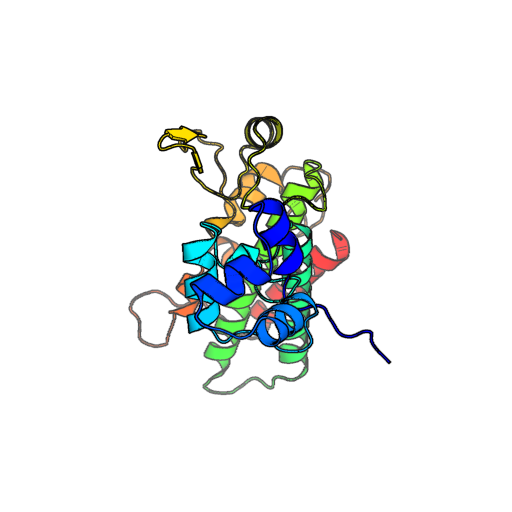O 1
ATOM 1664 N N . ILE A 1 207 ? -19.331 5.438 0.891 1.00 96.56 207 ILE A N 1
ATOM 1665 C CA . ILE A 1 207 ? -18.413 5.628 2.007 1.00 96.56 207 ILE A CA 1
ATOM 1666 C C . ILE A 1 207 ? -19.025 6.564 3.042 1.00 96.56 207 ILE A C 1
ATOM 1668 O O . ILE A 1 207 ? -19.706 7.533 2.719 1.00 96.56 207 ILE A O 1
ATOM 1672 N N . ASP A 1 208 ? -18.778 6.249 4.306 1.00 97.19 208 ASP A N 1
ATOM 1673 C CA . ASP A 1 208 ? -19.152 7.107 5.415 1.00 97.19 208 ASP A CA 1
ATOM 1674 C C . ASP A 1 208 ? -18.315 8.398 5.424 1.00 97.19 208 ASP A C 1
ATOM 1676 O O . ASP A 1 208 ? -17.103 8.355 5.215 1.00 97.19 208 ASP A O 1
ATOM 1680 N N . GLN A 1 209 ? -18.951 9.538 5.698 1.00 96.69 209 GLN A N 1
ATOM 1681 C CA . GLN A 1 209 ? -18.307 10.853 5.655 1.00 96.69 209 GLN A CA 1
ATOM 1682 C C . GLN A 1 209 ? -17.165 11.011 6.666 1.00 96.69 209 GLN A C 1
ATOM 1684 O O . GLN A 1 209 ? -16.149 11.615 6.325 1.00 96.69 209 GLN A O 1
ATOM 1689 N N . ASP A 1 210 ? -17.284 10.449 7.874 1.00 96.44 210 ASP A N 1
ATOM 1690 C CA . ASP A 1 210 ? -16.205 10.502 8.869 1.00 96.44 210 ASP A CA 1
ATOM 1691 C C . ASP A 1 210 ? -15.001 9.690 8.384 1.00 96.44 210 ASP A C 1
ATOM 1693 O O . ASP A 1 210 ? -13.850 10.101 8.534 1.00 96.44 210 ASP A O 1
ATOM 1697 N N . VAL A 1 211 ? -15.268 8.530 7.775 1.00 97.88 211 VAL A N 1
ATOM 1698 C CA . VAL A 1 211 ? -14.227 7.654 7.232 1.00 97.88 211 VAL A CA 1
ATOM 1699 C C . VAL A 1 211 ? -13.550 8.314 6.035 1.00 97.88 211 VAL A C 1
ATOM 1701 O O . VAL A 1 211 ? -12.322 8.344 5.990 1.00 97.88 211 VAL A O 1
ATOM 1704 N N . GLU A 1 212 ? -14.311 8.877 5.092 1.00 97.44 212 GLU A N 1
ATOM 1705 C CA . GLU A 1 212 ? -13.743 9.619 3.958 1.00 97.44 212 GLU A CA 1
ATOM 1706 C C . GLU A 1 212 ? -12.900 10.799 4.455 1.00 97.44 212 GLU A C 1
ATOM 1708 O O . GLU A 1 212 ? -11.770 10.971 3.997 1.00 97.44 212 GLU A O 1
ATOM 1713 N N . HIS A 1 213 ? -13.382 11.537 5.460 1.00 96.44 213 HIS A N 1
ATOM 1714 C CA . HIS A 1 213 ? -12.638 12.633 6.073 1.00 96.44 213 HIS A CA 1
ATOM 1715 C C . HIS A 1 213 ? -11.316 12.170 6.700 1.00 96.44 213 HIS A C 1
ATOM 1717 O O . HIS A 1 213 ? -10.288 12.819 6.494 1.00 96.44 213 HIS A O 1
ATOM 1723 N N . LEU A 1 214 ? -11.307 11.051 7.433 1.00 96.81 214 LEU A N 1
ATOM 1724 C CA . LEU A 1 214 ? -10.070 10.483 7.972 1.00 96.81 214 LEU A CA 1
ATOM 1725 C C . LEU A 1 214 ? -9.106 10.087 6.851 1.00 96.81 214 LEU A C 1
ATOM 1727 O O . LEU A 1 214 ? -7.930 10.423 6.910 1.00 96.81 214 LEU A O 1
ATOM 1731 N N . ILE A 1 215 ? -9.576 9.416 5.802 1.00 97.44 215 ILE A N 1
ATOM 1732 C CA . ILE A 1 215 ? -8.680 8.993 4.720 1.00 97.44 215 ILE A CA 1
ATOM 1733 C C . ILE A 1 215 ? -8.108 10.206 3.963 1.00 97.44 215 ILE A C 1
ATOM 1735 O O . ILE A 1 215 ? -6.913 10.237 3.649 1.00 97.44 215 ILE A O 1
ATOM 1739 N N . ASP A 1 216 ? -8.929 11.226 3.716 1.00 96.38 216 ASP A N 1
ATOM 1740 C CA . ASP A 1 216 ? -8.513 12.462 3.049 1.00 96.38 216 ASP A CA 1
ATOM 1741 C C . ASP A 1 216 ? -7.468 13.252 3.848 1.00 96.38 216 ASP A C 1
ATOM 1743 O O . ASP A 1 216 ? -6.609 13.901 3.252 1.00 96.38 216 ASP A O 1
ATOM 1747 N N . ASN A 1 217 ? -7.513 13.173 5.181 1.00 94.19 217 ASN A N 1
ATOM 1748 C CA . ASN A 1 217 ? -6.597 13.880 6.081 1.00 94.19 217 ASN A CA 1
ATOM 1749 C C . ASN A 1 217 ? -5.479 12.987 6.639 1.00 94.19 217 ASN A C 1
ATOM 1751 O O . ASN A 1 217 ? -4.728 13.413 7.522 1.00 94.19 217 ASN A O 1
ATOM 1755 N N . TRP A 1 218 ? -5.349 11.752 6.151 1.00 95.38 218 TRP A N 1
ATOM 1756 C CA . TRP A 1 218 ? -4.287 10.862 6.596 1.00 95.38 218 TRP A CA 1
ATOM 1757 C C . TRP A 1 218 ? -2.919 11.328 6.093 1.00 95.38 218 TRP A C 1
ATOM 1759 O O . TRP A 1 218 ? -2.741 11.656 4.917 1.00 95.38 218 TRP A O 1
ATOM 1769 N N . SER A 1 219 ? -1.928 11.282 6.982 1.00 93.12 219 SER A N 1
ATOM 1770 C CA . SER A 1 219 ? -0.516 11.462 6.657 1.00 93.12 219 SER A CA 1
ATOM 1771 C C . SER A 1 219 ? 0.356 10.621 7.603 1.00 93.12 219 SER A C 1
ATOM 1773 O O . SER A 1 219 ? -0.076 10.284 8.713 1.00 93.12 219 SER A O 1
ATOM 1775 N N . PRO A 1 220 ? 1.612 10.308 7.231 1.00 91.31 220 PRO A N 1
ATOM 1776 C CA . PRO A 1 220 ? 2.527 9.600 8.125 1.00 91.31 220 PRO A CA 1
ATOM 1777 C C . PRO A 1 220 ? 2.831 10.383 9.413 1.00 91.31 220 PRO A C 1
ATOM 1779 O O . PRO A 1 220 ? 3.235 9.773 10.404 1.00 91.31 220 PRO A O 1
ATOM 1782 N N . ASP A 1 221 ? 2.603 11.700 9.436 1.00 89.38 221 ASP A N 1
ATOM 1783 C CA . ASP A 1 221 ? 2.845 12.549 10.607 1.00 89.38 221 ASP A CA 1
ATOM 1784 C C . ASP A 1 221 ? 1.858 12.294 11.752 1.00 89.38 221 ASP A C 1
ATOM 1786 O O . ASP A 1 221 ? 2.137 12.670 12.892 1.00 89.38 221 ASP A O 1
ATOM 1790 N N . VAL A 1 222 ? 0.754 11.579 11.498 1.00 87.50 222 VAL A N 1
ATOM 1791 C CA . VAL A 1 222 ? -0.155 11.088 12.549 1.00 87.50 222 VAL A CA 1
ATOM 1792 C C . VAL A 1 222 ? 0.609 10.314 13.631 1.00 87.50 222 VAL A C 1
ATOM 1794 O O . VAL A 1 222 ? 0.251 10.404 14.803 1.00 87.50 222 VAL A O 1
ATOM 1797 N N . ARG A 1 223 ? 1.719 9.644 13.283 1.00 85.38 223 ARG A N 1
ATOM 1798 C CA . ARG A 1 223 ? 2.595 8.941 14.243 1.00 85.38 223 ARG A CA 1
ATOM 1799 C C . ARG A 1 223 ? 3.209 9.838 15.318 1.00 85.38 223 ARG A C 1
ATOM 1801 O O . ARG A 1 223 ? 3.687 9.344 16.332 1.00 85.38 223 ARG A O 1
ATOM 1808 N N . TYR A 1 224 ? 3.267 11.141 15.062 1.00 84.06 224 TYR A N 1
ATOM 1809 C CA . TYR A 1 224 ? 3.792 12.134 15.991 1.00 84.06 224 TYR A CA 1
ATOM 1810 C C . TYR A 1 224 ? 2.687 12.856 16.754 1.00 84.06 224 TYR A C 1
ATOM 1812 O O . TYR A 1 224 ? 2.994 13.737 17.550 1.00 84.06 224 TYR A O 1
ATOM 1820 N N . CYS A 1 225 ? 1.416 12.513 16.528 1.00 81.56 225 CYS A N 1
ATOM 1821 C CA . CYS A 1 225 ? 0.325 13.109 17.278 1.00 81.56 225 CYS A CA 1
ATOM 1822 C C . CYS A 1 225 ? 0.303 12.565 18.706 1.00 81.56 225 CYS A C 1
ATOM 1824 O O . CYS A 1 225 ? 0.154 11.365 18.926 1.00 81.56 225 CYS A O 1
ATOM 1826 N N . TYR A 1 226 ? 0.397 13.463 19.682 1.00 73.62 226 TYR A N 1
ATOM 1827 C CA . TYR A 1 226 ? 0.233 13.147 21.098 1.00 73.62 226 TYR A CA 1
ATOM 1828 C C . TYR A 1 226 ? -0.612 14.214 21.801 1.00 73.62 226 TYR A C 1
ATOM 1830 O O . TYR A 1 226 ? -0.769 15.341 21.326 1.00 73.62 226 TYR A O 1
ATOM 1838 N N . LEU A 1 227 ? -1.178 13.851 22.952 1.00 62.97 227 LEU A N 1
ATOM 1839 C CA . LEU A 1 227 ? -1.967 14.764 23.779 1.00 62.97 227 LEU A CA 1
ATOM 1840 C C . LEU A 1 227 ? -1.096 15.942 24.257 1.00 62.97 227 LEU A C 1
ATOM 1842 O O . LEU A 1 227 ? -0.084 15.727 24.918 1.00 62.97 227 LEU A O 1
ATOM 1846 N N . GLY A 1 228 ? -1.503 17.179 23.944 1.00 60.97 228 GLY A N 1
ATOM 1847 C CA . GLY A 1 228 ? -0.810 18.410 24.363 1.00 60.97 228 GLY A CA 1
ATOM 1848 C C . GLY A 1 228 ? -0.055 19.170 23.262 1.00 60.97 228 GLY A C 1
ATOM 1849 O O . GLY A 1 228 ? 0.601 20.163 23.564 1.00 60.97 228 GLY A O 1
ATOM 1850 N N . GLN A 1 229 ? -0.138 18.738 22.000 1.00 69.12 229 GLN A N 1
ATOM 1851 C CA . GLN A 1 229 ? 0.396 19.484 20.853 1.00 69.12 229 GLN A CA 1
ATOM 1852 C C . GLN A 1 229 ? -0.567 20.580 20.354 1.00 69.12 229 GLN A C 1
ATOM 1854 O O . GLN A 1 229 ? -1.779 20.481 20.530 1.00 69.12 229 GLN A O 1
ATOM 1859 N N . ASN A 1 230 ? -0.032 21.598 19.669 1.00 55.47 230 ASN A N 1
ATOM 1860 C CA . ASN A 1 230 ? -0.818 22.713 19.116 1.00 55.47 230 ASN A CA 1
ATOM 1861 C C . ASN A 1 230 ? -1.647 22.343 17.871 1.00 55.47 230 ASN A C 1
ATOM 1863 O O . ASN A 1 230 ? -2.539 23.098 17.489 1.00 55.47 230 ASN A O 1
ATOM 1867 N N . ASN A 1 231 ? -1.358 21.208 17.228 1.00 61.31 231 ASN A N 1
ATOM 1868 C CA . ASN A 1 231 ? -2.100 20.754 16.054 1.00 61.31 231 ASN A CA 1
ATOM 1869 C C . ASN A 1 231 ? -3.364 19.990 16.471 1.00 61.31 231 ASN A C 1
ATOM 1871 O O . ASN A 1 231 ? -3.291 19.166 17.390 1.00 61.31 231 ASN A O 1
ATOM 1875 N N . PRO A 1 232 ? -4.505 20.208 15.790 1.00 66.06 232 PRO A N 1
ATOM 1876 C CA . PRO A 1 232 ? -5.732 19.491 16.093 1.00 66.06 232 PRO A CA 1
ATOM 1877 C C . PRO A 1 232 ? -5.511 17.989 15.913 1.00 66.06 232 PRO A C 1
ATOM 1879 O O . PRO A 1 232 ? -5.084 17.519 14.859 1.00 66.06 232 PRO A O 1
ATOM 1882 N N . ILE A 1 233 ? -5.775 17.242 16.978 1.00 68.44 233 ILE A N 1
ATOM 1883 C CA . ILE A 1 233 ? -5.759 15.784 16.957 1.00 68.44 233 ILE A CA 1
ATOM 1884 C C . ILE A 1 233 ? -7.037 15.334 16.231 1.00 68.44 233 ILE A C 1
ATOM 1886 O O . ILE A 1 233 ? -8.103 15.888 16.521 1.00 68.44 233 ILE A O 1
ATOM 1890 N N . PRO A 1 234 ? -6.973 14.362 15.300 1.00 78.06 234 PRO A N 1
ATOM 1891 C CA . PRO A 1 234 ? -8.175 13.820 14.677 1.00 78.06 234 PRO A CA 1
ATOM 1892 C C . PRO A 1 234 ? -9.140 13.315 15.753 1.00 78.06 234 PRO A C 1
ATOM 1894 O O . PRO A 1 234 ? -8.722 12.716 16.746 1.00 78.06 234 PRO A O 1
ATOM 1897 N N . ILE A 1 235 ? -10.436 13.566 15.571 1.00 84.19 235 ILE A N 1
ATOM 1898 C CA . ILE A 1 235 ? -11.459 13.084 16.501 1.00 84.19 235 ILE A CA 1
ATOM 1899 C C . ILE A 1 235 ? -11.612 11.583 16.265 1.00 84.19 235 ILE A C 1
ATOM 1901 O O . ILE A 1 235 ? -12.257 11.160 15.310 1.00 84.19 235 ILE A O 1
ATOM 1905 N N . LEU A 1 236 ? -10.982 10.780 17.122 1.00 92.75 236 LEU A N 1
ATOM 1906 C CA . LEU A 1 236 ? -11.000 9.326 17.023 1.00 92.75 236 LEU A CA 1
ATOM 1907 C C . LEU A 1 236 ? -11.726 8.703 18.212 1.00 92.75 236 LEU A C 1
ATOM 1909 O O . LEU A 1 236 ? -11.565 9.108 19.363 1.00 92.75 236 LEU A O 1
ATOM 1913 N N . ASN A 1 237 ? -12.503 7.670 17.918 1.00 93.56 237 ASN A N 1
ATOM 1914 C CA . ASN A 1 237 ? -13.135 6.795 18.891 1.00 93.56 237 ASN A CA 1
ATOM 1915 C C . ASN A 1 237 ? -13.210 5.374 18.313 1.00 93.56 237 ASN A C 1
ATOM 1917 O O . ASN A 1 237 ? -12.871 5.140 17.152 1.00 93.56 237 ASN A O 1
ATOM 1921 N N . GLN A 1 238 ? -13.656 4.423 19.129 1.00 95.00 238 GLN A N 1
ATOM 1922 C CA . GLN A 1 238 ? -13.751 3.028 18.713 1.00 95.00 238 GLN A CA 1
ATOM 1923 C C . GLN A 1 238 ? -14.627 2.838 17.464 1.00 95.00 238 GLN A C 1
ATOM 1925 O O . GLN A 1 238 ? -14.248 2.092 16.567 1.00 95.00 238 GLN A O 1
ATOM 1930 N N . ASP A 1 239 ? -15.776 3.513 17.398 1.00 95.50 239 ASP A N 1
ATOM 1931 C CA . ASP A 1 239 ? -16.749 3.361 16.314 1.00 95.50 239 ASP A CA 1
ATOM 1932 C C . ASP A 1 239 ? -16.167 3.777 14.954 1.00 95.50 239 ASP A C 1
ATOM 1934 O O . ASP A 1 239 ? -16.164 2.982 14.012 1.00 95.50 239 ASP A O 1
ATOM 1938 N N . VAL A 1 240 ? -15.593 4.981 14.861 1.00 96.81 240 VAL A N 1
ATOM 1939 C CA . VAL A 1 240 ? -15.028 5.471 13.592 1.00 96.81 240 VAL A CA 1
ATOM 1940 C C . VAL A 1 240 ? -13.831 4.628 13.138 1.00 96.81 240 VAL A C 1
ATOM 1942 O O . VAL A 1 240 ? -13.670 4.372 11.945 1.00 96.81 240 VAL A O 1
ATOM 1945 N N . ILE A 1 241 ? -13.025 4.119 14.078 1.00 97.56 241 ILE A N 1
ATOM 1946 C CA . ILE A 1 241 ? -11.908 3.221 13.761 1.00 97.56 241 ILE A CA 1
ATOM 1947 C C . ILE A 1 241 ? -12.410 1.873 13.236 1.00 97.56 241 ILE A C 1
ATOM 1949 O O . ILE A 1 241 ? -11.862 1.373 12.253 1.00 97.56 241 ILE A O 1
ATOM 1953 N N . ILE A 1 242 ? -13.464 1.299 13.827 1.00 97.31 242 ILE A N 1
ATOM 1954 C CA . ILE A 1 242 ? -14.085 0.067 13.316 1.00 97.31 242 ILE A CA 1
ATOM 1955 C C . ILE A 1 242 ? -14.570 0.286 11.880 1.00 97.31 242 ILE A C 1
ATOM 1957 O O . ILE A 1 242 ? -14.183 -0.468 10.986 1.00 97.31 242 ILE A O 1
ATOM 1961 N N . ARG A 1 243 ? -15.326 1.364 11.629 1.00 98.00 243 ARG A N 1
ATOM 1962 C CA . ARG A 1 243 ? -15.829 1.697 10.284 1.00 98.00 243 ARG A CA 1
ATOM 1963 C C . ARG A 1 243 ? -14.699 1.900 9.267 1.00 98.00 243 ARG A C 1
ATOM 1965 O O . ARG A 1 243 ? -14.812 1.445 8.124 1.00 98.00 243 ARG A O 1
ATOM 1972 N N . LEU A 1 244 ? -13.589 2.520 9.671 1.00 98.50 244 LEU A N 1
ATOM 1973 C CA . LEU A 1 244 ? -12.401 2.704 8.833 1.00 98.50 244 LEU A CA 1
ATOM 1974 C C . LEU A 1 244 ? -11.713 1.374 8.487 1.00 98.50 244 LEU A C 1
ATOM 1976 O O . LEU A 1 244 ? -11.416 1.115 7.316 1.00 98.50 244 LEU A O 1
ATOM 1980 N N . ILE A 1 245 ? -11.483 0.505 9.474 1.00 98.38 245 ILE A N 1
ATOM 1981 C CA . ILE A 1 245 ? -10.865 -0.813 9.253 1.00 98.38 245 ILE A CA 1
ATOM 1982 C C . ILE A 1 245 ? -11.778 -1.718 8.415 1.00 98.38 245 ILE A C 1
ATOM 1984 O O . ILE A 1 245 ? -11.295 -2.423 7.522 1.00 98.38 245 ILE A O 1
ATOM 1988 N N . ASP A 1 246 ? -13.091 -1.660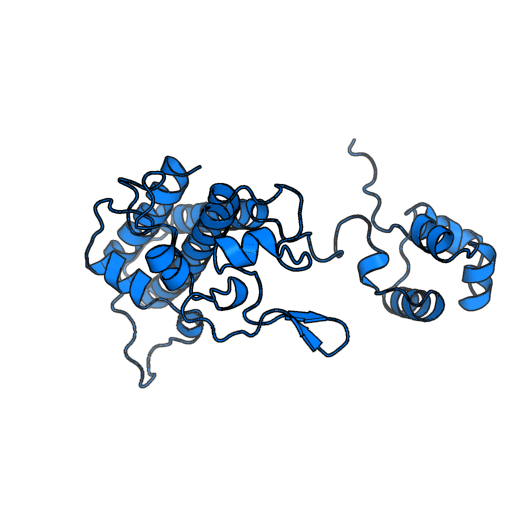 8.628 1.00 97.81 246 ASP A N 1
ATOM 1989 C CA . ASP A 1 246 ? -14.066 -2.381 7.810 1.00 97.81 246 ASP A CA 1
ATOM 1990 C C . ASP A 1 246 ? -14.100 -1.868 6.372 1.00 97.81 246 ASP A C 1
ATOM 1992 O O . ASP A 1 246 ? -14.189 -2.670 5.440 1.00 97.81 246 ASP A O 1
ATOM 1996 N N . THR A 1 247 ? -13.955 -0.558 6.167 1.00 98.25 247 THR A N 1
ATOM 1997 C CA . THR A 1 247 ? -13.808 0.038 4.832 1.00 98.25 247 THR A CA 1
ATOM 1998 C C . THR A 1 247 ? -12.555 -0.491 4.137 1.00 98.25 247 THR A C 1
ATOM 2000 O O . THR A 1 247 ? -12.649 -1.009 3.023 1.00 98.25 247 THR A O 1
ATOM 2003 N N . CYS A 1 248 ? -11.404 -0.488 4.820 1.00 98.31 248 CYS A N 1
ATOM 2004 C CA . CYS A 1 248 ? -10.169 -1.091 4.306 1.00 98.31 248 CYS A CA 1
ATOM 2005 C C . CYS A 1 248 ? -10.362 -2.573 3.945 1.00 98.31 248 CYS A C 1
ATOM 2007 O O . CYS A 1 248 ? -9.869 -3.046 2.919 1.00 98.31 248 CYS A O 1
ATOM 2009 N N . ASN A 1 249 ? -11.106 -3.315 4.769 1.00 97.75 249 ASN A N 1
ATOM 2010 C CA . ASN A 1 249 ? -11.395 -4.718 4.508 1.00 97.75 249 ASN A CA 1
ATOM 2011 C C . ASN A 1 249 ? -12.331 -4.937 3.319 1.00 97.75 249 ASN A C 1
ATOM 2013 O O . ASN A 1 249 ? -12.096 -5.863 2.549 1.00 97.75 249 ASN A O 1
ATOM 2017 N N . LYS A 1 250 ? -13.379 -4.122 3.162 1.00 97.00 250 LYS A N 1
ATOM 2018 C CA . LYS A 1 250 ? -14.281 -4.196 2.003 1.00 97.00 250 LYS A CA 1
ATOM 2019 C C . LYS A 1 250 ? -13.506 -3.983 0.708 1.00 97.00 250 LYS A C 1
ATOM 2021 O O . LYS A 1 250 ? -13.678 -4.761 -0.224 1.00 97.00 250 LYS A O 1
ATOM 2026 N N . ILE A 1 251 ? -12.603 -3.000 0.687 1.00 97.19 251 ILE A N 1
ATOM 2027 C CA . ILE A 1 251 ? -11.697 -2.773 -0.444 1.00 97.19 251 ILE A CA 1
ATOM 2028 C C . ILE A 1 251 ? -10.848 -4.026 -0.688 1.00 97.19 251 ILE A C 1
ATOM 2030 O O . ILE A 1 251 ? -10.861 -4.562 -1.788 1.00 97.19 251 ILE A O 1
ATOM 2034 N N . TYR A 1 252 ? -10.155 -4.536 0.335 1.00 96.94 252 TYR A N 1
ATOM 2035 C CA . TYR A 1 252 ? -9.293 -5.714 0.190 1.00 96.94 252 TYR A CA 1
ATOM 2036 C C . TYR A 1 252 ? -10.049 -6.973 -0.280 1.00 96.94 252 TYR A C 1
ATOM 2038 O O . TYR A 1 252 ? -9.523 -7.729 -1.082 1.00 96.94 252 TYR A O 1
ATOM 2046 N N . VAL A 1 253 ? -11.261 -7.241 0.207 1.00 94.94 253 VAL A N 1
ATOM 2047 C CA . VAL A 1 253 ? -11.999 -8.466 -0.157 1.00 94.94 253 VAL A CA 1
ATOM 2048 C C . VAL A 1 253 ? -12.605 -8.377 -1.556 1.00 94.94 253 VAL A C 1
ATOM 2050 O O . VAL A 1 253 ? -12.621 -9.377 -2.264 1.00 94.94 253 VAL A O 1
ATOM 2053 N N . ASN A 1 254 ? -13.097 -7.204 -1.957 1.00 87.69 254 ASN A N 1
ATOM 2054 C CA . ASN A 1 254 ? -13.817 -7.044 -3.223 1.00 87.69 254 ASN A CA 1
ATOM 2055 C C . ASN A 1 254 ? -12.907 -6.657 -4.400 1.00 87.69 254 ASN A C 1
ATOM 2057 O O . ASN A 1 254 ? -13.348 -6.696 -5.544 1.00 87.69 254 ASN A O 1
ATOM 2061 N N . HIS A 1 255 ? -11.659 -6.259 -4.135 1.00 78.00 255 HIS A N 1
ATOM 2062 C CA . HIS A 1 255 ? -10.716 -5.819 -5.165 1.00 78.00 255 HIS A CA 1
ATOM 2063 C C . HIS A 1 255 ? -9.660 -6.875 -5.554 1.00 78.00 255 HIS A C 1
ATOM 2065 O O . HIS A 1 255 ? -8.983 -6.735 -6.578 1.00 78.00 255 HIS A O 1
ATOM 2071 N N . ILE A 1 256 ? -9.486 -7.916 -4.735 1.00 70.69 256 ILE A N 1
ATOM 2072 C CA . ILE A 1 256 ? -8.401 -8.902 -4.864 1.00 70.69 256 ILE A CA 1
ATOM 2073 C C . ILE A 1 256 ? -8.887 -10.199 -5.487 1.00 70.69 256 ILE A C 1
ATOM 2075 O O . ILE A 1 256 ? -9.839 -10.792 -4.939 1.00 70.69 256 ILE A O 1
#

Foldseek 3Di:
DDDPPQWWQLVVLCVVLVHDLVRLCVQQVHDSVVSVCCNVVVDHDDPVSLVSVCVVSVHPSLNTTPDDPVPPLAFLVVLLVLLVVLLVVLVVCLVPDDDPDPCQVVVQLVLLLSLLSSLLSLLSNLLCVVLVPPRRHRQQPDDDVVSCVVQLEGQDLWDADPNDTDDPNPDPRRDHSVQSPSLSSQVRPQQPDPLCPLQPSSYPNDADPLLNVSNNPDDNCSVVDDPPDPDDNRPDDSVSSVSNSVSSVSSSVSND

Sequence (256 aa):
MEAPKNLNRLKAVLADASQTNKWLAEQLGKDSVTVSKWCTNTTQPDLHTLARISELLKVNLESYWLTATIGNIMTYDEYLSCAKKHLKGCKSLMDSYQSGKPTDMHVWLELYYISGYILEGLTVYSAYKLYNWPVNEDIKRRYNIPFTNATGIDFYYNRIINGNEIFPGRSVNSLSVQGHRFQDIIKSKLRSNPSFNDLPYIGNGDIDQDVEHLIDNWSPDVRYCYLGQNNPIPILNQDVIIRLIDTCNKIYVNHI

Organism: NCBI:txid371601